Protein 5KJP (pdb70)

Secondary structure (DSSP, 8-state):
--SEEEEEETTEEEEEE--GGGTT---HHHHHHHHH--HHHH-TT--EEEEEEGGG--B---HHHHHTT---EETTTEETTTTS--SS-EEEEE-SEEETHHHHHHHHSSEEEEETT-EEE-GGGGGT---TTTHHHHHHHHS-TTT--HHHH---EEHHHHHHTTS-SEEE-TT-HHHHHHHHHHHHHTS-HHHHHHHHHHHHHGGG--TT-------HHHHHTSHHHHHHHHHHHTTS-------

Foldseek 3Di:
DQQWDWDDD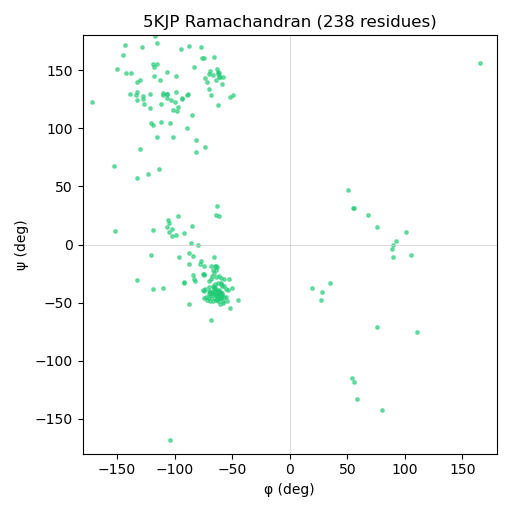FQEIEIERRDVVQLSEFALRNLQSLLVSVCQQVDLRHAEYEQAYPDFARYQHHVVNVVVDTCQQPPCAGRSRLNPQHLHAYEYQGGAEQEQNSLSVRQSGDAYQYEQAHKYARQQVVVPGASPSCLLVRVVVQFPNVVSCRRVHRDIGGVVNCVVRRSHPHYDHRPCSVVVVVVVVVVLVLDARLVNSLVVVCVVCCVVPDPVCVVVNVSVVCVCPDPQVVQVVVQVVVVHRGDYDND

Structure (mmCIF, N/CA/C/O backbone):
data_5KJP
#
_entry.id   5KJP
#
_cell.length_a   121.476
_cell.length_b   121.476
_cell.length_c   121.476
_cell.angle_alpha   90.00
_cell.angle_beta   90.00
_cell.angle_gamma   90.00
#
_symmetry.space_group_name_H-M   'I 2 3'
#
loop_
_entity.id
_entity.type
_entity.pdbx_description
1 polymer 'Enoyl-CoA hydratase'
2 water water
#
loop_
_atom_site.group_PDB
_atom_site.id
_atom_site.type_symbol
_atom_site.label_atom_id
_atom_site.label_alt_id
_atom_site.label_comp_id
_atom_site.label_asym_id
_atom_site.label_entity_id
_atom_site.label_seq_id
_atom_site.pdbx_PDB_ins_code
_atom_site.Cartn_x
_atom_site.Cartn_y
_atom_site.Cartn_z
_atom_site.occupancy
_atom_site.B_iso_or_equiv
_atom_site.auth_seq_id
_atom_site.auth_comp_id
_atom_site.auth_asym_id
_atom_site.auth_atom_id
_atom_site.pdbx_PDB_model_num
ATOM 1 N N . GLU A 1 14 ? 55.028 26.649 -5.873 1.00 58.32 11 GLU A N 1
ATOM 2 C CA . GLU A 1 14 ? 54.790 26.462 -4.445 1.00 57.77 11 GLU A CA 1
ATOM 3 C C . GLU A 1 14 ? 53.298 26.318 -4.160 1.00 41.47 11 GLU A C 1
ATOM 4 O O . GLU A 1 14 ? 52.523 27.239 -4.411 1.00 41.69 11 GLU A O 1
ATOM 10 N N . PRO A 1 15 ? 52.897 25.154 -3.627 1.00 39.27 12 PRO A N 1
ATOM 11 C CA . PRO A 1 15 ? 51.489 24.798 -3.408 1.00 33.87 12 PRO A CA 1
ATOM 12 C C . PRO A 1 15 ? 50.756 25.795 -2.517 1.00 28.88 12 PRO A C 1
ATOM 13 O O . PRO A 1 15 ? 51.336 26.336 -1.578 1.00 34.27 12 PRO A O 1
ATOM 17 N N . GLU A 1 16 ? 49.486 26.034 -2.815 1.00 23.27 13 GLU A N 1
ATOM 18 C CA . GLU A 1 16 ? 48.698 26.987 -2.043 1.00 20.56 13 GLU A CA 1
ATOM 19 C C . GLU A 1 16 ? 48.113 26.337 -0.791 1.00 20.69 13 GLU A C 1
ATOM 20 O O . GLU A 1 16 ? 47.577 27.020 0.083 1.00 22.09 13 GLU A O 1
ATOM 26 N N . VAL A 1 17 ? 48.223 25.012 -0.717 1.00 19.56 14 VAL A N 1
ATOM 27 C CA . VAL A 1 17 ? 47.999 24.283 0.526 1.00 19.42 14 VAL A CA 1
ATOM 28 C C . VAL A 1 17 ? 49.214 23.402 0.792 1.00 23.44 14 VAL A C 1
ATOM 29 O O . VAL A 1 17 ? 49.572 22.557 -0.031 1.00 25.19 14 VAL A O 1
ATOM 33 N N . LEU A 1 18 ? 49.864 23.616 1.930 1.00 20.28 15 LEU A N 1
ATOM 34 C CA . LEU A 1 18 ? 51.030 22.821 2.285 1.00 24.48 15 LEU A CA 1
ATOM 35 C C . LEU A 1 18 ? 50.622 21.720 3.246 1.00 26.39 15 LEU A C 1
ATOM 36 O O . LEU A 1 18 ? 49.737 21.913 4.085 1.00 21.95 15 LEU A O 1
ATOM 41 N N . VAL A 1 19 ? 51.268 20.567 3.118 1.00 19.65 16 VAL A N 1
ATOM 42 C CA . VAL A 1 19 ? 50.963 19.426 3.967 1.00 18.63 16 VAL A CA 1
ATOM 43 C C . VAL A 1 19 ? 52.250 18.807 4.496 1.00 24.04 16 VAL A C 1
ATOM 44 O O . VAL A 1 19 ? 53.171 18.522 3.729 1.00 25.62 16 VAL A O 1
ATOM 48 N N . GLU A 1 20 ? 52.312 18.613 5.809 1.00 20.26 17 GLU A N 1
ATOM 49 C CA . GLU A 1 20 ? 53.457 17.974 6.441 1.00 24.42 17 GLU A CA 1
ATOM 50 C C . GLU A 1 20 ? 53.004 16.912 7.425 1.00 23.24 17 GLU A C 1
ATOM 51 O O . GL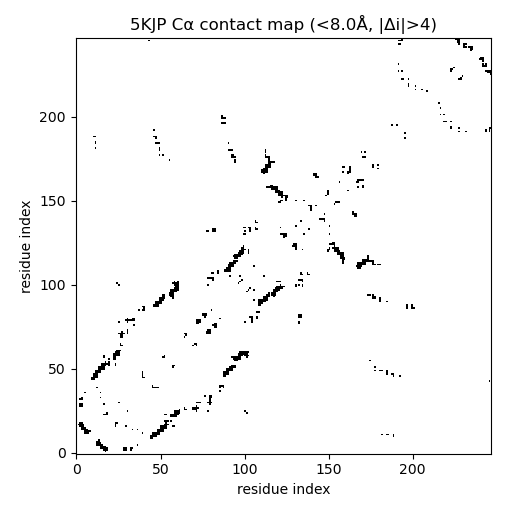U A 1 20 ? 52.140 17.162 8.263 1.00 21.94 17 GLU A O 1
ATOM 57 N N . GLN A 1 21 ? 53.587 15.724 7.325 1.00 21.63 18 GLN A N 1
ATOM 58 C CA . GLN A 1 21 ? 53.320 14.675 8.301 1.00 22.63 18 GLN A CA 1
ATOM 59 C C . GLN A 1 21 ? 54.364 14.692 9.413 1.00 25.44 18 GLN A C 1
ATOM 60 O O . GLN A 1 21 ? 55.568 14.643 9.149 1.00 26.04 18 GLN A O 1
ATOM 66 N N . ARG A 1 22 ? 53.896 14.780 10.654 1.00 24.36 19 ARG A N 1
ATOM 67 C CA . ARG A 1 22 ? 54.757 14.615 11.817 1.00 27.93 19 ARG A CA 1
ATOM 68 C C . ARG A 1 22 ? 54.225 13.450 12.623 1.00 28.18 19 ARG A C 1
ATOM 69 O O . ARG A 1 22 ? 53.206 13.576 13.304 1.00 26.40 19 ARG A O 1
ATOM 77 N N . ASP A 1 23 ? 54.914 12.318 12.526 1.00 32.60 20 ASP A N 1
ATOM 78 C CA . ASP A 1 23 ? 54.436 11.061 13.091 1.00 34.09 20 ASP A CA 1
ATOM 79 C C . ASP A 1 23 ? 53.034 10.757 12.565 1.00 29.86 20 ASP A C 1
ATOM 80 O O . ASP A 1 23 ? 52.843 10.557 11.363 1.00 34.44 20 ASP A O 1
ATOM 85 N N . ARG A 1 24 ? 52.052 10.747 13.458 1.00 25.28 21 ARG A N 1
ATOM 86 C CA . ARG A 1 24 ? 50.693 10.388 13.070 1.00 26.22 21 ARG A CA 1
ATOM 87 C C . ARG A 1 24 ? 49.798 11.618 12.915 1.00 20.22 21 ARG A C 1
ATOM 88 O O . ARG A 1 24 ? 48.572 11.501 12.824 1.00 18.97 21 ARG A O 1
ATOM 96 N N . ILE A 1 25 ? 50.418 12.793 12.873 1.00 16.95 22 ILE A N 1
ATOM 97 C CA . ILE A 1 25 ? 49.676 14.041 12.743 1.00 17.39 22 ILE A CA 1
ATOM 98 C C . ILE A 1 25 ? 49.896 14.660 11.368 1.00 19.49 22 ILE A C 1
ATOM 99 O O . ILE A 1 25 ? 51.035 14.831 10.923 1.00 21.70 22 ILE A O 1
ATOM 104 N N . LEU A 1 26 ? 48.806 14.994 10.688 1.00 17.26 23 LEU A N 1
ATOM 105 C CA . LEU A 1 26 ? 48.919 15.686 9.415 1.00 18.05 23 LEU A CA 1
ATOM 106 C C . LEU A 1 26 ? 48.718 17.185 9.614 1.00 17.32 23 LEU A C 1
ATOM 107 O O . LEU A 1 26 ? 47.637 17.625 10.001 1.00 18.01 23 LEU A O 1
ATOM 112 N N . ILE A 1 27 ? 49.757 17.972 9.356 1.00 15.25 24 ILE A N 1
ATOM 113 C CA . ILE A 1 27 ? 49.634 19.426 9.473 1.00 14.69 24 ILE A CA 1
ATOM 114 C C . ILE A 1 27 ? 49.367 20.056 8.107 1.00 16.05 24 ILE A C 1
ATOM 115 O O . ILE A 1 27 ? 50.181 19.950 7.183 1.00 18.21 24 ILE A O 1
ATOM 120 N N . ILE A 1 28 ? 48.215 20.707 8.002 1.00 14.19 25 ILE A N 1
ATOM 121 C CA . ILE A 1 28 ? 47.729 21.287 6.754 1.00 14.43 25 ILE A CA 1
ATOM 122 C C . ILE A 1 28 ? 47.753 22.804 6.868 1.00 19.68 25 ILE A C 1
ATOM 123 O O . ILE A 1 28 ? 47.112 23.377 7.754 1.00 16.90 25 ILE A O 1
ATOM 128 N N . THR A 1 29 ? 48.494 23.453 5.977 1.00 16.08 26 THR A N 1
ATOM 129 C CA . THR A 1 29 ? 48.661 24.898 6.049 1.00 15.80 26 THR A CA 1
ATOM 130 C C . THR A 1 29 ? 48.183 25.588 4.783 1.00 19.05 26 THR A C 1
ATOM 131 O O . THR A 1 29 ? 48.726 25.355 3.698 1.00 21.34 26 THR A O 1
ATOM 135 N N . ILE A 1 30 ? 47.163 26.434 4.910 1.00 14.83 27 ILE A N 1
ATOM 136 C CA . ILE A 1 30 ? 46.765 27.259 3.781 1.00 16.26 27 ILE A CA 1
ATOM 137 C C . ILE A 1 30 ? 47.880 28.264 3.526 1.00 16.94 27 ILE A C 1
ATOM 138 O O . ILE A 1 30 ? 48.341 28.951 4.446 1.00 19.43 27 ILE A O 1
ATOM 143 N N . ASN A 1 31 ? 48.321 28.327 2.275 1.00 17.12 28 ASN A N 1
ATOM 144 C CA . ASN A 1 31 ? 49.536 29.045 1.920 1.00 21.08 28 ASN A CA 1
ATOM 145 C C . ASN A 1 31 ? 49.265 30.115 0.862 1.00 20.30 28 ASN A C 1
ATOM 146 O O . ASN A 1 31 ? 49.807 30.069 -0.242 1.00 19.94 28 ASN A O 1
ATOM 151 N N . ARG A 1 32 ? 48.400 31.063 1.212 1.00 20.44 29 ARG A N 1
ATOM 152 C CA . ARG A 1 32 ? 48.156 32.254 0.404 1.00 21.98 29 ARG A CA 1
ATOM 153 C C . ARG A 1 32 ? 48.178 33.505 1.283 1.00 24.69 29 ARG A C 1
ATOM 154 O O . ARG A 1 32 ? 47.196 34.256 1.312 1.00 25.90 29 ARG A O 1
ATOM 162 N N . PRO A 1 33 ? 49.292 33.741 1.997 1.00 34.85 30 PRO A N 1
ATOM 163 C CA . PRO A 1 33 ? 49.313 34.826 2.988 1.00 32.93 30 PRO A CA 1
ATOM 164 C C . PRO A 1 33 ? 49.032 36.201 2.378 1.00 36.53 30 PRO A C 1
ATOM 165 O O . PRO A 1 33 ? 48.409 37.039 3.032 1.00 39.44 30 PRO A O 1
ATOM 169 N N . LYS A 1 34 ? 49.463 36.417 1.139 1.00 33.89 31 LYS A N 1
ATOM 170 C CA . LYS A 1 34 ? 49.200 37.678 0.454 1.00 38.11 31 LYS A CA 1
ATOM 171 C C . LYS A 1 34 ? 47.709 37.883 0.188 1.00 42.13 31 LYS A C 1
ATOM 172 O O . LYS A 1 34 ? 47.245 39.015 0.044 1.00 45.91 31 LYS A O 1
ATOM 178 N N . ALA A 1 35 ? 46.961 36.787 0.125 1.00 34.49 32 ALA A N 1
ATOM 179 C CA . ALA A 1 35 ? 45.523 36.858 -0.090 1.00 30.36 32 ALA A CA 1
ATOM 180 C C . ALA A 1 35 ? 44.775 36.553 1.204 1.00 24.93 32 ALA A C 1
ATOM 181 O O . ALA A 1 35 ? 43.605 36.170 1.177 1.00 27.25 32 ALA A O 1
ATOM 183 N N . LYS A 1 36 ? 45.459 36.716 2.333 1.00 19.05 33 LYS A N 1
ATOM 184 C CA . LYS A 1 36 ? 44.876 36.442 3.646 1.00 22.69 33 LYS A CA 1
ATOM 185 C C . LYS A 1 36 ? 44.339 35.013 3.737 1.00 20.48 33 LYS A C 1
ATOM 186 O O . LYS A 1 36 ? 43.356 34.748 4.434 1.00 20.12 33 LYS A O 1
ATOM 192 N N . ASN A 1 37 ? 44.993 34.107 3.013 1.00 19.28 34 ASN A N 1
ATOM 193 C CA . ASN A 1 37 ? 44.614 32.697 2.961 1.00 18.26 34 ASN A CA 1
ATOM 194 C C . ASN A 1 37 ? 43.153 32.478 2.557 1.00 19.70 34 ASN A C 1
ATOM 195 O O . ASN A 1 37 ? 42.517 31.513 2.984 1.00 17.33 34 ASN A O 1
ATOM 200 N N . ALA A 1 38 ? 42.636 33.379 1.723 1.00 20.39 35 ALA A N 1
ATOM 201 C CA . ALA A 1 38 ? 41.297 33.231 1.169 1.00 22.37 35 ALA A CA 1
ATOM 202 C C . ALA A 1 38 ? 41.212 31.956 0.340 1.00 20.78 35 ALA A C 1
ATOM 203 O O . ALA A 1 38 ? 42.171 31.570 -0.325 1.00 19.51 35 ALA A O 1
ATOM 205 N N . VAL A 1 39 ? 40.061 31.302 0.383 1.00 16.79 36 VAL A N 1
ATOM 206 C CA . VAL A 1 39 ? 39.894 30.038 -0.318 1.00 18.01 36 VAL A CA 1
ATOM 207 C C . VAL A 1 39 ? 39.513 30.251 -1.780 1.00 19.86 36 VAL A C 1
ATOM 208 O O . VAL A 1 39 ? 38.420 30.731 -2.084 1.00 18.76 36 VAL A O 1
ATOM 212 N N . ASN A 1 40 ? 40.430 29.905 -2.681 1.00 18.84 37 ASN A N 1
ATOM 213 C CA . ASN A 1 40 ? 40.115 29.831 -4.104 1.00 20.77 37 ASN A CA 1
ATOM 214 C C . ASN A 1 40 ? 39.969 28.367 -4.520 1.00 21.15 37 ASN A C 1
ATOM 215 O O . ASN A 1 40 ? 39.899 27.479 -3.659 1.00 18.93 37 ASN A O 1
ATOM 220 N N . ALA A 1 41 ? 39.922 28.114 -5.826 1.00 22.59 38 ALA A N 1
ATOM 221 C CA . ALA A 1 41 ? 39.783 26.747 -6.328 1.00 27.14 38 ALA A CA 1
ATOM 222 C C . ALA A 1 41 ? 40.946 25.868 -5.870 1.00 32.75 38 ALA A C 1
ATOM 223 O O . ALA A 1 41 ? 40.736 24.733 -5.432 1.00 25.46 38 ALA A O 1
ATOM 225 N N . ALA A 1 42 ? 42.164 26.401 -5.968 1.00 21.50 39 ALA A N 1
ATOM 226 C CA . ALA A 1 42 ? 43.367 25.659 -5.586 1.00 27.14 39 ALA A CA 1
ATOM 227 C C . ALA A 1 42 ? 43.341 25.262 -4.107 1.00 26.04 39 ALA A C 1
ATOM 228 O O . ALA A 1 42 ? 43.644 24.117 -3.753 1.00 22.95 39 ALA A O 1
ATOM 230 N N . VAL A 1 43 ? 42.976 26.206 -3.245 1.00 20.57 40 VAL A N 1
ATOM 231 C CA . VAL A 1 43 ? 42.917 25.925 -1.815 1.00 17.76 40 VAL A CA 1
ATOM 232 C C . VAL A 1 43 ? 41.794 24.941 -1.499 1.00 19.70 40 VAL A C 1
ATOM 233 O O . VAL A 1 43 ? 41.971 24.030 -0.694 1.00 18.32 40 VAL A O 1
ATOM 237 N N . SER A 1 44 ? 40.643 25.123 -2.139 1.00 18.62 41 SER A N 1
ATOM 238 C CA . SER A 1 44 ? 39.517 24.220 -1.926 1.00 20.70 41 SER A CA 1
ATOM 239 C C . SER A 1 44 ? 39.907 22.779 -2.260 1.00 19.08 41 SER A C 1
ATOM 240 O O . SER A 1 44 ? 39.690 21.865 -1.460 1.00 20.15 41 SER A O 1
ATOM 243 N N . ARG A 1 45 ? 40.494 22.585 -3.440 1.00 20.17 42 ARG A N 1
ATOM 244 C CA . ARG A 1 45 ? 40.963 21.263 -3.855 1.00 21.55 42 ARG A CA 1
ATOM 245 C C . ARG A 1 45 ? 42.057 20.732 -2.937 1.00 23.58 42 ARG A C 1
ATOM 246 O O . ARG A 1 45 ? 42.065 19.550 -2.588 1.00 19.86 42 ARG A O 1
ATOM 254 N N . GLY A 1 46 ? 42.984 21.609 -2.560 1.00 22.29 43 GLY A N 1
ATOM 255 C CA . GLY A 1 46 ? 44.087 21.237 -1.689 1.00 20.87 43 GLY A CA 1
ATOM 256 C C . GLY A 1 46 ? 43.611 20.739 -0.337 1.00 23.09 43 GLY A C 1
ATOM 257 O O . GLY A 1 46 ? 44.129 19.752 0.192 1.00 20.49 43 GLY A O 1
ATOM 258 N N . LEU A 1 47 ? 42.615 21.423 0.221 1.00 16.55 44 LEU A N 1
ATOM 259 C CA . LEU A 1 47 ? 42.016 21.015 1.489 1.00 18.36 44 LEU A CA 1
ATOM 260 C C . LEU A 1 47 ? 41.329 19.658 1.368 1.00 16.27 44 LEU A C 1
ATOM 261 O O . LEU A 1 47 ? 41.461 18.810 2.252 1.00 15.72 44 LEU A O 1
ATOM 266 N N . ALA A 1 48 ? 40.596 19.459 0.274 1.00 16.68 45 ALA A N 1
ATOM 267 C CA . ALA A 1 48 ? 39.889 18.202 0.053 1.00 20.06 45 ALA A CA 1
ATOM 268 C C . ALA A 1 48 ? 40.878 17.044 -0.070 1.00 22.54 45 ALA A C 1
ATOM 269 O O . ALA A 1 48 ? 40.671 15.976 0.511 1.00 19.32 45 ALA A O 1
ATOM 271 N N . ASP A 1 49 ? 41.955 17.269 -0.818 1.00 19.98 46 ASP A N 1
ATOM 272 C CA . ASP A 1 49 ? 42.994 16.260 -0.985 1.00 19.17 46 ASP A CA 1
ATOM 273 C C . ASP A 1 49 ? 43.639 15.896 0.352 1.00 23.13 46 ASP A C 1
ATOM 274 O O . ASP A 1 49 ? 43.919 14.725 0.616 1.00 20.07 46 ASP A O 1
ATOM 279 N N . ALA A 1 50 ? 43.877 16.904 1.189 1.00 22.87 47 ALA A N 1
ATOM 280 C CA . ALA A 1 50 ? 44.487 16.689 2.502 1.00 18.82 47 ALA A CA 1
ATOM 281 C C . ALA A 1 50 ? 43.588 15.843 3.406 1.00 19.25 47 ALA A C 1
ATOM 282 O O . ALA A 1 50 ? 44.063 14.953 4.115 1.00 17.18 47 ALA A O 1
ATOM 292 N N . ASP A 1 52 ? 41.337 13.720 2.348 1.00 19.11 49 ASP A N 1
ATOM 293 C CA . ASP A 1 52 ? 41.383 12.379 1.758 1.00 19.82 49 ASP A CA 1
ATOM 294 C C . ASP A 1 52 ? 42.629 11.646 2.227 1.00 25.37 49 ASP A C 1
ATOM 295 O O . ASP A 1 52 ? 42.587 10.451 2.539 1.00 22.20 49 ASP A O 1
ATOM 300 N N . GLN A 1 53 ? 43.742 12.370 2.276 1.00 22.93 50 GLN A N 1
ATOM 301 C CA . GLN A 1 53 ? 45.002 11.786 2.714 1.00 23.23 50 GLN A CA 1
ATOM 302 C C . GLN A 1 53 ? 44.918 11.347 4.172 1.00 20.76 50 GLN A C 1
ATOM 303 O O . GLN A 1 53 ? 45.319 10.232 4.519 1.00 20.64 50 GLN A O 1
ATOM 309 N N . LEU A 1 54 ? 44.406 12.241 5.015 1.00 17.71 51 LEU A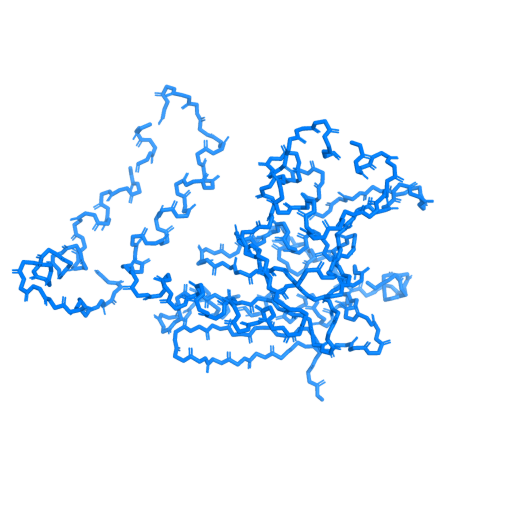 N 1
ATOM 310 C CA . LEU A 1 54 ? 44.196 11.954 6.430 1.00 20.40 51 LEU A CA 1
ATOM 311 C C . LEU A 1 54 ? 43.409 10.666 6.627 1.00 18.11 51 LEU A C 1
ATOM 312 O O . LEU A 1 54 ? 43.862 9.754 7.314 1.00 16.42 51 LEU A O 1
ATOM 317 N N . ASP A 1 55 ? 42.237 10.589 6.005 1.00 19.97 52 ASP A N 1
ATOM 318 C CA . ASP A 1 55 ? 41.330 9.478 6.269 1.00 20.74 52 ASP A CA 1
ATOM 319 C C . ASP A 1 55 ? 41.807 8.185 5.608 1.00 24.54 52 ASP A C 1
ATOM 320 O O . ASP A 1 55 ? 41.512 7.091 6.092 1.00 24.77 52 ASP A O 1
ATOM 325 N N . GLY A 1 56 ? 42.566 8.310 4.525 1.00 22.77 53 GLY A N 1
ATOM 326 C CA . GLY A 1 56 ? 43.001 7.147 3.769 1.00 23.73 53 GLY A CA 1
ATOM 327 C C . GLY A 1 56 ? 44.291 6.504 4.248 1.00 28.83 53 GLY A C 1
ATOM 328 O O . GLY A 1 56 ? 44.592 5.367 3.887 1.00 25.15 53 GLY A O 1
ATOM 329 N N . ASP A 1 57 ? 45.060 7.222 5.058 1.00 23.71 54 ASP A N 1
ATOM 330 C CA . ASP A 1 57 ? 46.380 6.745 5.464 1.00 26.86 54 ASP A CA 1
ATOM 331 C C . ASP A 1 57 ? 46.327 6.162 6.874 1.00 28.78 54 ASP A C 1
ATOM 332 O O . ASP A 1 57 ? 46.069 6.876 7.839 1.00 23.56 54 ASP A O 1
ATOM 337 N N . ALA A 1 58 ? 46.589 4.862 6.983 1.00 29.44 55 ALA A N 1
ATOM 338 C CA . ALA A 1 58 ? 46.525 4.164 8.264 1.00 27.51 55 ALA A CA 1
ATOM 339 C C . ALA A 1 58 ? 47.575 4.676 9.248 1.00 27.30 55 ALA A C 1
ATOM 340 O O . ALA A 1 58 ? 47.454 4.470 10.455 1.00 31.58 55 ALA A O 1
ATOM 342 N N . GLY A 1 59 ? 48.600 5.346 8.727 1.00 25.29 56 GLY A N 1
ATOM 343 C CA . GLY A 1 59 ? 49.651 5.919 9.552 1.00 27.85 56 GLY A CA 1
ATOM 344 C C . GLY A 1 59 ? 49.339 7.309 10.084 1.00 28.84 56 GLY A C 1
ATOM 345 O O . GLY A 1 59 ? 50.163 7.916 10.771 1.00 25.86 56 GLY A O 1
ATOM 346 N N . LEU A 1 60 ? 48.155 7.824 9.760 1.00 19.94 57 LEU A N 1
ATOM 347 C CA . LEU A 1 60 ? 47.729 9.124 10.266 1.00 16.20 57 LEU A CA 1
ATOM 348 C C . LEU A 1 60 ? 46.557 8.954 11.224 1.00 18.35 57 LEU A C 1
ATOM 349 O O . LEU A 1 60 ? 45.677 8.120 10.999 1.00 18.99 57 LEU A O 1
ATOM 354 N N . SER A 1 61 ? 46.548 9.751 12.286 1.00 16.65 58 SER A N 1
ATOM 355 C CA . SER A 1 61 ? 45.498 9.659 13.297 1.00 15.50 58 SER A CA 1
ATOM 356 C C . SER A 1 61 ? 44.689 10.949 13.419 1.00 14.86 58 SER A C 1
ATOM 357 O O . SER A 1 61 ? 43.475 10.911 13.607 1.00 18.72 58 SER A O 1
ATOM 360 N N . VAL A 1 62 ? 45.370 12.086 13.316 1.00 15.29 59 VAL A N 1
ATOM 361 C CA . VAL A 1 62 ? 44.762 13.394 13.551 1.00 13.52 59 VAL A CA 1
ATOM 362 C C . VAL A 1 62 ? 45.324 14.400 12.551 1.00 15.28 59 VAL A C 1
ATOM 363 O O . VAL A 1 62 ? 46.483 14.292 12.144 1.00 16.76 59 VAL A O 1
ATOM 367 N N . ALA A 1 63 ? 44.510 15.371 12.145 1.00 12.47 60 ALA A N 1
ATOM 368 C CA . ALA A 1 63 ? 45.009 16.475 11.334 1.00 15.88 60 ALA A CA 1
ATOM 369 C C . ALA A 1 63 ? 44.851 17.816 12.049 1.00 15.28 60 ALA A C 1
ATOM 370 O O . ALA A 1 63 ? 43.963 17.990 12.889 1.00 14.99 60 ALA A O 1
ATOM 372 N N . ILE A 1 64 ? 45.730 18.751 11.709 1.00 11.65 61 ILE A N 1
ATOM 373 C CA . ILE A 1 64 ? 45.611 20.131 12.152 1.00 11.32 61 ILE A CA 1
ATOM 374 C C . ILE A 1 64 ? 45.541 21.035 10.935 1.00 14.24 61 ILE A C 1
ATOM 375 O O . ILE A 1 64 ? 46.367 20.925 10.019 1.00 15.14 61 ILE A O 1
ATOM 380 N N . LEU A 1 65 ? 44.544 21.910 10.914 1.00 13.25 62 LEU A N 1
ATOM 381 C CA . LEU A 1 65 ? 44.412 22.891 9.843 1.00 14.56 62 LEU A CA 1
ATOM 382 C C . LEU A 1 65 ? 44.785 24.276 10.353 1.00 14.55 62 LEU A C 1
ATOM 383 O O . LEU A 1 65 ? 44.278 24.727 11.381 1.00 15.06 62 LEU A O 1
ATOM 388 N N . THR A 1 66 ? 45.664 24.956 9.629 1.00 14.74 63 THR A N 1
ATOM 389 C CA . THR A 1 66 ? 46.086 26.282 10.040 1.00 15.42 63 THR A CA 1
ATOM 390 C C . THR A 1 66 ? 46.328 27.160 8.811 1.00 19.22 63 THR A C 1
ATOM 391 O O . THR A 1 66 ? 46.419 26.659 7.693 1.00 16.59 63 THR A O 1
ATOM 395 N N . GLY A 1 67 ? 46.386 28.473 9.010 1.00 15.70 64 GLY A N 1
ATOM 396 C CA . GLY A 1 67 ? 46.689 29.382 7.919 1.00 16.50 64 GLY A CA 1
ATOM 397 C C . GLY A 1 67 ? 48.094 29.920 8.076 1.00 19.55 64 GLY A C 1
ATOM 398 O O . GLY A 1 67 ? 48.463 30.394 9.150 1.00 26.00 64 GLY A O 1
ATOM 399 N N . GLY A 1 68 ? 48.882 29.845 7.011 1.00 17.67 65 GLY A N 1
ATOM 400 C CA . GLY A 1 68 ? 50.260 30.293 7.064 1.00 20.50 65 GLY A CA 1
ATOM 401 C C . GLY A 1 68 ? 50.367 31.790 7.269 1.00 26.66 65 GLY A C 1
ATOM 402 O O . GLY A 1 68 ? 49.523 32.552 6.798 1.00 27.03 65 GLY A O 1
ATOM 403 N N . GLY A 1 69 ? 51.400 32.213 7.989 1.00 24.76 66 GLY A N 1
ATOM 404 C CA . GLY A 1 69 ? 51.719 33.625 8.079 1.00 27.63 66 GLY A CA 1
ATOM 405 C C . GLY A 1 69 ? 51.065 34.400 9.209 1.00 31.09 66 GLY A C 1
ATOM 406 O O . GLY A 1 69 ? 51.294 35.599 9.339 1.00 33.86 66 GLY A O 1
ATOM 407 N N . GLY A 1 70 ? 50.250 33.733 10.020 1.00 26.79 67 GLY A N 1
ATOM 408 C CA . GLY A 1 70 ? 49.663 34.375 11.184 1.00 29.20 67 GLY A CA 1
ATOM 409 C C . GLY A 1 70 ? 48.224 34.835 11.020 1.00 29.74 67 GLY A C 1
ATOM 410 O O . GLY A 1 70 ? 47.704 35.570 11.859 1.00 29.53 67 GLY A O 1
ATOM 411 N N . SER A 1 71 ? 47.580 34.415 9.935 1.00 23.64 68 SER A N 1
ATOM 412 C CA . SER A 1 71 ? 46.158 34.671 9.756 1.00 27.10 68 SER A CA 1
ATOM 413 C C . SER A 1 71 ? 45.499 33.425 9.186 1.00 21.37 68 SER A C 1
ATOM 414 O O . SER A 1 71 ? 45.962 32.867 8.193 1.00 27.01 68 SER A O 1
ATOM 417 N N . PHE A 1 72 ? 44.412 32.993 9.817 1.00 16.22 69 PHE A N 1
ATOM 418 C CA . PHE A 1 72 ? 43.830 31.690 9.514 1.00 14.38 69 PHE A CA 1
ATOM 419 C C . PHE A 1 72 ? 43.214 31.636 8.120 1.00 18.56 69 PHE A C 1
ATOM 420 O O . PHE A 1 72 ? 43.687 30.896 7.259 1.00 16.65 69 PHE A O 1
ATOM 428 N N . CYS A 1 73 ? 42.161 32.417 7.896 1.00 17.43 70 CYS A N 1
ATOM 429 C CA . CYS A 1 73 ? 41.460 32.391 6.615 1.00 15.47 70 CYS A CA 1
ATOM 430 C C . CYS A 1 73 ? 40.435 33.509 6.565 1.00 16.08 70 CYS A C 1
ATOM 431 O O . CYS A 1 73 ? 39.546 33.577 7.417 1.00 17.15 70 CYS A O 1
ATOM 434 N N . ALA A 1 74 ? 40.560 34.377 5.565 1.00 17.04 71 ALA A N 1
ATOM 435 C CA . ALA A 1 74 ? 39.671 35.526 5.418 1.00 22.94 71 ALA A CA 1
ATOM 436 C C . ALA A 1 74 ? 38.331 35.135 4.804 1.00 23.26 71 ALA A C 1
ATOM 437 O O . ALA A 1 74 ? 37.458 35.981 4.614 1.00 27.99 71 ALA A O 1
ATOM 439 N N . GLY A 1 75 ? 38.175 33.857 4.487 1.00 18.72 72 GLY A N 1
ATOM 440 C CA . GLY A 1 75 ? 36.940 33.367 3.908 1.00 21.63 72 GLY A CA 1
ATOM 441 C C . GLY A 1 75 ? 37.136 32.980 2.461 1.00 25.00 72 GLY A C 1
ATOM 442 O O . GLY A 1 75 ? 38.265 32.793 1.999 1.00 20.45 72 GLY A O 1
ATOM 451 N N . ASP A 1 77 ? 37.631 33.387 -1.400 1.00 21.46 74 ASP A N 1
ATOM 452 C CA . ASP A 1 77 ? 38.221 34.397 -2.264 1.00 19.25 74 ASP A CA 1
ATOM 453 C C . ASP A 1 77 ? 37.143 34.941 -3.200 1.00 19.54 74 ASP A C 1
ATOM 454 O O . ASP A 1 77 ? 36.776 34.303 -4.186 1.00 20.12 74 ASP A O 1
ATOM 459 N N . LEU A 1 78 ? 36.650 36.131 -2.885 1.00 19.05 75 LEU A N 1
ATOM 460 C CA . LEU A 1 78 ? 35.579 36.745 -3.657 1.00 21.07 75 LEU A CA 1
ATOM 461 C C . LEU A 1 78 ? 35.963 37.020 -5.110 1.00 22.46 75 LEU A C 1
ATOM 462 O O . LEU A 1 78 ? 35.116 36.954 -5.997 1.00 22.18 75 LEU A O 1
ATOM 467 N N . LYS A 1 79 ? 37.230 37.335 -5.357 1.00 21.36 76 LYS A N 1
ATOM 468 C CA . LYS A 1 79 ? 37.669 37.583 -6.732 1.00 22.65 76 LYS A CA 1
ATOM 469 C C . LYS A 1 79 ? 37.644 36.291 -7.535 1.00 23.16 76 LYS A C 1
ATOM 470 O O . LYS A 1 79 ? 37.111 36.249 -8.645 1.00 24.34 76 LYS A O 1
ATOM 476 N N . ALA A 1 80 ? 38.227 35.242 -6.960 1.00 25.37 77 ALA A N 1
ATOM 477 C CA . ALA A 1 80 ? 38.246 33.924 -7.579 1.00 36.89 77 ALA A CA 1
ATOM 478 C C . ALA A 1 80 ? 36.821 33.471 -7.863 1.00 31.79 77 ALA A C 1
ATOM 479 O O . ALA A 1 80 ? 36.512 32.984 -8.956 1.00 32.46 77 ALA A O 1
ATOM 481 N N . PHE A 1 81 ? 35.953 33.662 -6.874 1.00 31.61 78 PHE A N 1
ATOM 482 C CA . PHE A 1 81 ? 34.538 33.345 -7.010 1.00 30.59 78 PHE A CA 1
ATOM 483 C C . PHE A 1 81 ? 33.863 34.143 -8.127 1.00 41.66 78 PHE A C 1
ATOM 484 O O . PHE A 1 81 ? 33.200 33.564 -8.989 1.00 37.20 78 PHE A O 1
ATOM 492 N N . ALA A 1 82 ? 34.033 35.465 -8.107 1.00 24.25 79 ALA A N 1
ATOM 493 C CA . ALA A 1 82 ? 33.436 36.344 -9.113 1.00 25.66 79 ALA A CA 1
ATOM 494 C C . ALA A 1 82 ? 33.801 35.926 -10.531 1.00 27.06 79 ALA A C 1
ATOM 495 O O . ALA A 1 82 ? 33.009 36.080 -11.458 1.00 28.45 79 ALA A O 1
ATOM 497 N N A ARG A 1 83 ? 35.013 35.425 -10.735 0.58 26.90 80 ARG A N 1
ATOM 498 N N B ARG A 1 83 ? 34.992 35.350 -10.636 0.42 27.65 80 ARG A N 1
ATOM 499 C CA A ARG A 1 83 ? 35.442 35.149 -12.103 0.58 28.92 80 ARG A CA 1
ATOM 500 C CA B ARG A 1 83 ? 35.661 35.072 -11.893 0.42 29.37 80 ARG A CA 1
ATOM 501 C C A ARG A 1 83 ? 35.361 33.670 -12.484 0.58 35.27 80 ARG A C 1
ATOM 502 C C B ARG A 1 83 ? 35.301 33.714 -12.489 0.42 35.20 80 ARG A C 1
ATOM 503 O O A ARG A 1 83 ? 35.945 33.249 -13.485 0.58 38.95 80 ARG A O 1
ATOM 504 O O B ARG A 1 83 ? 35.615 33.427 -13.647 0.42 37.97 80 ARG A O 1
ATOM 519 N N . GLY A 1 84 ? 34.631 32.888 -11.695 1.00 34.33 81 GLY A N 1
ATOM 520 C CA . GLY A 1 84 ? 34.263 31.548 -12.114 1.00 48.95 81 GLY A CA 1
ATOM 521 C C . GLY A 1 84 ? 35.187 30.412 -11.710 1.00 47.49 81 GLY A C 1
ATOM 522 O O . GLY A 1 84 ? 35.213 29.373 -12.367 1.00 46.17 81 GLY A O 1
ATOM 523 N N . GLU A 1 85 ? 35.950 30.591 -10.639 1.00 37.02 82 GLU A N 1
ATOM 524 C CA . GLU A 1 85 ? 36.739 29.477 -10.125 1.00 30.23 82 GLU A CA 1
ATOM 525 C C . GLU A 1 85 ? 35.800 28.497 -9.432 1.00 34.33 82 GLU A C 1
ATOM 526 O O . GLU A 1 85 ? 34.822 28.906 -8.806 1.00 33.96 82 GLU A O 1
ATOM 532 N N . ASN A 1 86 ? 36.079 27.201 -9.555 1.00 39.95 83 ASN A N 1
ATOM 533 C CA . ASN A 1 86 ? 35.256 26.200 -8.888 1.00 38.64 83 ASN A CA 1
ATOM 534 C C . ASN A 1 86 ? 35.672 26.080 -7.432 1.00 36.99 83 ASN A C 1
ATOM 535 O O . ASN A 1 86 ? 36.411 25.168 -7.057 1.00 33.18 83 ASN A O 1
ATOM 540 N N . VAL A 1 87 ? 35.196 27.014 -6.617 1.00 28.54 84 VAL A N 1
ATOM 541 C CA . VAL A 1 87 ? 35.603 27.099 -5.222 1.00 29.05 84 VAL A CA 1
ATOM 542 C C . VAL A 1 87 ? 34.739 26.220 -4.330 1.00 30.68 84 VAL A C 1
ATOM 543 O O . VAL A 1 87 ? 35.255 25.431 -3.536 1.00 35.02 84 VAL A O 1
ATOM 547 N N . VAL A 1 88 ? 33.424 26.362 -4.447 1.00 27.86 85 VAL A N 1
ATOM 548 C CA . VAL A 1 88 ? 32.512 25.533 -3.667 1.00 31.12 85 VAL A CA 1
ATOM 549 C C . VAL A 1 88 ? 32.217 24.263 -4.449 1.00 36.66 85 VAL A C 1
ATOM 550 O O . VAL A 1 88 ? 31.401 24.262 -5.370 1.00 35.18 85 VAL A O 1
ATOM 554 N N . VAL A 1 89 ? 32.896 23.185 -4.081 1.00 33.34 86 VAL A N 1
ATOM 555 C CA . VAL A 1 89 ? 32.853 21.953 -4.859 1.00 36.53 86 VAL A CA 1
ATOM 556 C C . VAL A 1 89 ? 31.699 21.043 -4.442 1.00 39.63 86 VAL A C 1
ATOM 557 O O . VAL A 1 89 ? 31.520 20.751 -3.259 1.00 32.51 86 VAL A O 1
ATOM 561 N N . GLU A 1 90 ? 30.920 20.601 -5.425 1.00 37.81 87 GLU A N 1
ATOM 562 C CA . GLU A 1 90 ? 29.808 19.685 -5.189 1.00 38.63 87 GLU A CA 1
ATOM 563 C C . GLU A 1 90 ? 30.260 18.458 -4.393 1.00 35.13 87 GLU A C 1
ATOM 564 O O . GLU A 1 90 ? 31.234 17.796 -4.753 1.00 34.94 87 GLU A O 1
ATOM 570 N N . GLY A 1 91 ? 29.569 18.180 -3.293 1.00 34.75 88 GLY A N 1
ATOM 571 C CA . GLY A 1 91 ? 29.891 17.030 -2.467 1.00 30.48 88 GLY A CA 1
ATOM 572 C C . GLY A 1 91 ? 30.902 17.310 -1.368 1.00 28.64 88 GLY A C 1
ATOM 573 O O . GLY A 1 91 ? 31.109 16.480 -0.488 1.00 31.66 88 GLY A O 1
ATOM 574 N N . ARG A 1 92 ? 31.533 18.478 -1.407 1.00 29.59 89 ARG A N 1
ATOM 575 C CA . ARG A 1 92 ? 32.591 18.789 -0.447 1.00 26.31 89 ARG A CA 1
ATOM 576 C C . ARG A 1 92 ? 32.426 20.169 0.175 1.00 23.44 89 ARG A C 1
ATOM 577 O O . ARG A 1 92 ? 32.840 20.393 1.311 1.00 24.63 89 ARG A O 1
ATOM 585 N N . GLY A 1 93 ? 31.844 21.094 -0.581 1.00 26.18 90 GLY A N 1
ATOM 586 C CA . GLY A 1 93 ? 31.658 22.459 -0.118 1.00 22.23 90 GLY A CA 1
ATOM 587 C C . GLY A 1 93 ? 32.920 23.295 -0.249 1.00 27.30 90 GLY A C 1
ATOM 588 O O . GLY A 1 93 ? 33.669 23.173 -1.222 1.00 26.34 90 GLY A O 1
ATOM 589 N N . LEU A 1 94 ? 33.151 24.157 0.735 1.00 22.18 91 LEU A N 1
ATOM 590 C CA . LEU A 1 94 ? 34.343 24.983 0.757 1.00 19.28 91 LEU A CA 1
ATOM 591 C C . LEU A 1 94 ? 35.484 24.151 1.313 1.00 19.86 91 LEU A C 1
ATOM 592 O O . LEU A 1 94 ? 35.706 24.110 2.523 1.00 21.88 91 LEU A O 1
ATOM 597 N N . GLY A 1 95 ? 36.190 23.459 0.428 1.00 22.59 92 GLY A N 1
ATOM 598 C CA . GLY A 1 95 ? 37.219 22.533 0.853 1.00 23.92 92 GLY A CA 1
ATOM 599 C C . GLY A 1 95 ? 36.631 21.241 1.393 1.00 28.61 92 GLY A C 1
ATOM 600 O O . GLY A 1 95 ? 36.728 20.196 0.751 1.00 26.44 92 GLY A O 1
ATOM 601 N N . PHE A 1 96 ? 36.010 21.315 2.568 1.00 17.42 93 PHE A N 1
ATOM 602 C CA . PHE A 1 96 ? 35.485 20.128 3.231 1.00 16.49 93 PHE A CA 1
ATOM 603 C C . PHE A 1 96 ? 34.279 20.438 4.129 1.00 16.61 93 PHE A C 1
ATOM 604 O O . PHE A 1 96 ? 33.864 19.596 4.921 1.00 17.97 93 PHE A O 1
ATOM 612 N N . THR A 1 97 ? 33.719 21.640 4.012 1.00 17.31 94 THR A N 1
ATOM 613 C CA . THR A 1 97 ? 32.609 22.039 4.881 1.00 17.66 94 THR A CA 1
ATOM 614 C C . THR A 1 97 ? 31.383 21.133 4.770 1.00 17.52 94 THR A C 1
ATOM 615 O O . THR A 1 97 ? 30.628 20.999 5.729 1.00 19.88 94 THR A O 1
ATOM 619 N N . GLU A 1 98 ? 31.173 20.523 3.606 1.00 17.48 95 GLU A N 1
ATOM 620 C CA . GLU A 1 98 ? 30.034 19.625 3.438 1.00 16.70 95 GLU A CA 1
ATOM 621 C C . GLU A 1 98 ? 30.470 18.164 3.445 1.00 25.40 95 GLU A C 1
ATOM 622 O O . GLU A 1 98 ? 29.691 17.265 3.124 1.00 27.24 95 GLU A O 1
ATOM 628 N N . ARG A 1 99 ? 31.722 17.937 3.824 1.00 18.29 96 ARG A N 1
ATOM 629 C CA . ARG A 1 99 ? 32.260 16.585 3.907 1.00 22.73 96 ARG A CA 1
ATOM 630 C C . ARG A 1 99 ? 33.385 16.534 4.942 1.00 22.13 96 ARG A C 1
ATOM 631 O O . ARG A 1 99 ? 34.551 16.345 4.589 1.00 21.69 96 ARG A O 1
ATOM 639 N N . PRO A 1 100 ? 33.041 16.714 6.229 1.00 20.97 97 PRO A N 1
ATOM 640 C CA . PRO A 1 100 ? 34.066 16.710 7.280 1.00 20.40 97 PRO A CA 1
ATOM 641 C C . PRO A 1 100 ? 34.773 15.357 7.348 1.00 16.61 97 PRO A C 1
ATOM 642 O O . PRO A 1 100 ? 34.152 14.333 7.058 1.00 19.49 97 PRO A O 1
ATOM 646 N N . PRO A 1 101 ? 36.060 15.349 7.719 1.00 16.19 98 PRO A N 1
ATOM 647 C CA . PRO A 1 101 ? 36.807 14.088 7.764 1.00 18.95 98 PRO A CA 1
ATOM 648 C C . PRO A 1 101 ? 36.275 13.131 8.826 1.00 20.74 98 PRO A C 1
ATOM 649 O O . PRO A 1 101 ? 35.569 13.545 9.751 1.00 15.46 98 PRO A O 1
ATOM 653 N N . THR A 1 102 ? 36.620 11.858 8.680 1.00 18.46 99 THR A N 1
ATOM 654 C CA . THR A 1 102 ? 36.295 10.839 9.668 1.00 23.63 99 THR A CA 1
ATOM 655 C C . THR A 1 102 ? 37.187 10.958 10.903 1.00 19.45 99 THR A C 1
ATOM 656 O O . THR A 1 102 ? 36.713 10.911 12.037 1.00 19.05 99 THR A O 1
ATOM 660 N N . LYS A 1 103 ? 38.483 11.124 10.670 1.00 15.23 100 LYS A N 1
ATOM 661 C CA . LYS A 1 103 ? 39.441 11.264 11.761 1.00 15.05 100 LYS A CA 1
ATOM 662 C C . LYS A 1 103 ? 39.361 12.674 12.362 1.00 14.70 100 LYS A C 1
ATOM 663 O O . LYS A 1 103 ? 38.842 13.584 11.723 1.00 13.67 100 LYS A O 1
ATOM 669 N N . PRO A 1 104 ? 39.856 12.857 13.601 1.00 14.45 101 PRO A N 1
ATOM 670 C CA . PRO A 1 104 ? 39.748 14.180 14.231 1.00 15.74 101 PRO A CA 1
ATOM 671 C C . PRO A 1 104 ? 40.540 15.269 13.503 1.00 12.68 101 PRO A C 1
ATOM 672 O O . PRO A 1 104 ? 41.637 15.043 12.981 1.00 12.05 101 PRO A O 1
ATOM 676 N N . LEU A 1 105 ? 39.941 16.452 13.462 1.00 11.22 102 LEU A N 1
ATOM 677 C CA . LEU A 1 105 ? 40.547 17.618 12.854 1.00 10.92 102 LEU A CA 1
ATOM 678 C C . LEU A 1 105 ? 40.539 18.772 13.842 1.00 13.29 102 LEU A C 1
ATOM 679 O O . LEU A 1 105 ? 39.497 19.123 14.402 1.00 12.35 102 LEU A O 1
ATOM 684 N N . ILE A 1 106 ? 41.709 19.359 14.044 1.00 10.16 103 ILE A N 1
ATOM 685 C CA . ILE A 1 106 ? 41.861 20.525 14.904 1.00 12.00 103 ILE A CA 1
ATOM 686 C C . ILE A 1 106 ? 42.175 21.748 14.051 1.00 15.56 103 ILE A C 1
ATOM 687 O O . ILE A 1 106 ? 43.067 21.693 13.205 1.00 14.05 103 ILE A O 1
ATOM 692 N N . ALA A 1 107 ? 41.449 22.844 14.260 1.00 10.74 104 ALA A N 1
ATOM 693 C CA . ALA A 1 107 ? 41.813 24.099 13.608 1.00 12.79 104 ALA A CA 1
ATOM 694 C C . ALA A 1 107 ? 42.703 24.933 14.530 1.00 12.00 104 ALA A C 1
ATOM 695 O O . ALA A 1 107 ? 42.344 25.185 15.682 1.00 14.39 104 ALA A O 1
ATOM 697 N N . ALA A 1 108 ? 43.870 25.337 14.028 1.00 11.63 105 ALA A N 1
ATOM 698 C CA . ALA A 1 108 ? 44.779 26.198 14.783 1.00 14.83 105 ALA A CA 1
ATOM 699 C C . ALA A 1 108 ? 44.711 27.617 14.241 1.00 15.80 105 ALA A C 1
ATOM 700 O O . ALA A 1 108 ? 45.264 27.919 13.176 1.00 12.99 105 ALA A O 1
ATOM 702 N N . VAL A 1 109 ? 44.038 28.487 14.987 1.00 13.45 106 VAL A N 1
ATOM 703 C CA . VAL A 1 109 ? 43.654 29.801 14.479 1.00 15.87 106 VAL A CA 1
ATOM 704 C C . VAL A 1 109 ? 44.538 30.925 15.015 1.00 14.67 106 VAL A C 1
ATOM 705 O O . VAL A 1 109 ? 44.690 31.083 16.226 1.00 13.28 106 VAL A O 1
ATOM 709 N N . GLU A 1 110 ? 45.124 31.671 14.085 1.00 12.71 107 GLU A N 1
ATOM 710 C CA . GLU A 1 110 ? 45.791 32.943 14.350 1.00 12.29 107 GLU A CA 1
ATOM 711 C C . GLU A 1 110 ? 45.049 34.020 13.562 1.00 17.68 107 GLU A C 1
ATOM 712 O O . GLU A 1 110 ? 44.417 33.721 12.538 1.00 13.76 107 GLU A O 1
ATOM 718 N N . GLY A 1 111 ? 45.139 35.267 14.019 1.00 17.78 108 GLY A N 1
ATOM 719 C CA . GLY A 1 111 ? 44.597 36.393 13.275 1.00 16.06 108 GLY A CA 1
ATOM 720 C C . GLY A 1 111 ? 43.110 36.240 13.019 1.00 18.64 108 GLY A C 1
ATOM 721 O O . GLY A 1 111 ? 42.362 35.885 13.920 1.00 17.90 108 GLY A O 1
ATOM 722 N N . TYR A 1 112 ? 42.678 36.477 11.786 1.00 15.43 109 TYR A N 1
ATOM 723 C CA . TYR A 1 112 ? 41.255 36.398 11.474 1.00 18.64 109 TYR A CA 1
ATOM 724 C C . TYR A 1 112 ? 40.844 35.074 10.843 1.00 19.38 109 TYR A C 1
ATOM 725 O O . TYR A 1 112 ? 41.489 34.591 9.904 1.00 17.07 109 TYR A O 1
ATOM 734 N N . ALA A 1 113 ? 39.773 34.498 11.386 1.00 13.90 110 ALA A N 1
ATOM 735 C CA . ALA A 1 113 ? 39.018 33.429 10.742 1.00 14.92 110 ALA A CA 1
ATOM 736 C C . ALA A 1 113 ? 37.623 33.967 10.455 1.00 16.50 110 ALA A C 1
ATOM 737 O O . ALA A 1 113 ? 36.742 33.915 11.323 1.00 17.09 110 ALA A O 1
ATOM 739 N N . LEU A 1 114 ? 37.423 34.513 9.259 1.00 14.44 111 LEU A N 1
ATOM 740 C CA . LEU A 1 114 ? 36.168 35.199 8.954 1.00 13.51 111 LEU A CA 1
ATOM 741 C C . LEU A 1 114 ? 35.382 34.550 7.821 1.00 15.84 111 LEU A C 1
ATOM 742 O O . LEU A 1 114 ? 35.964 34.036 6.860 1.00 17.12 111 LEU A O 1
ATOM 747 N N . ALA A 1 115 ? 34.057 34.604 7.948 1.00 13.80 112 ALA A N 1
ATOM 748 C CA . ALA A 1 115 ? 33.125 34.100 6.941 1.00 14.49 112 ALA A CA 1
ATOM 749 C C . ALA A 1 115 ? 33.430 32.639 6.661 1.00 16.84 112 ALA A C 1
ATOM 750 O O . ALA A 1 115 ? 33.363 31.811 7.571 1.00 14.77 112 ALA A O 1
ATOM 752 N N . GLY A 1 116 ? 33.795 32.321 5.421 1.00 16.51 113 GLY A N 1
ATOM 753 C CA . GLY A 1 116 ? 34.217 30.966 5.088 1.00 16.80 113 GLY A CA 1
ATOM 754 C C . GLY A 1 116 ? 35.323 30.427 5.989 1.00 14.30 113 GLY A C 1
ATOM 755 O O . GLY A 1 116 ? 35.412 29.220 6.224 1.00 14.75 113 GLY A O 1
ATOM 756 N N . GLY A 1 117 ? 36.166 31.321 6.499 1.00 15.61 114 GLY A N 1
ATOM 757 C CA . GLY A 1 117 ? 37.214 30.943 7.430 1.00 14.42 114 GLY A CA 1
ATOM 758 C C . GLY A 1 117 ? 36.667 30.413 8.749 1.00 17.09 114 GLY A C 1
ATOM 759 O O . GLY A 1 117 ? 37.164 29.420 9.286 1.00 11.71 114 GLY A O 1
ATOM 760 N N . THR A 1 118 ? 35.641 31.079 9.277 1.00 12.75 115 THR A N 1
ATOM 761 C CA . THR A 1 118 ? 34.975 30.594 10.476 1.00 14.32 115 THR A CA 1
ATOM 762 C C . THR A 1 118 ? 34.269 29.286 10.130 1.00 14.48 115 THR A C 1
ATOM 763 O O . THR A 1 118 ? 34.253 28.352 10.928 1.00 12.12 115 THR A O 1
ATOM 767 N N . GLU A 1 119 ? 33.735 29.192 8.916 1.00 12.01 116 GLU A N 1
ATOM 768 C CA . GLU A 1 119 ? 33.072 27.954 8.514 1.00 12.61 116 GLU A CA 1
ATOM 769 C C . GLU A 1 119 ? 34.044 26.770 8.403 1.00 14.21 116 GLU A C 1
ATOM 770 O O . GLU A 1 119 ? 33.681 25.645 8.765 1.00 12.16 116 GLU A O 1
ATOM 776 N N . LEU A 1 120 ? 35.271 27.005 7.937 1.00 12.84 117 LEU A N 1
ATOM 777 C CA . LEU A 1 120 ? 36.287 25.948 7.989 1.00 15.87 117 LEU A CA 1
ATOM 778 C C . LEU A 1 120 ? 36.544 25.498 9.430 1.00 13.58 117 LEU A C 1
ATOM 779 O O . LEU A 1 120 ? 36.623 24.298 9.708 1.00 14.02 117 LEU A O 1
ATOM 784 N N . ALA A 1 121 ? 36.690 26.461 10.339 1.00 9.78 118 ALA A N 1
ATOM 785 C CA . ALA A 1 121 ? 36.946 26.138 11.742 1.00 15.81 118 ALA A CA 1
ATOM 786 C C . ALA A 1 121 ? 35.791 25.329 12.337 1.00 14.88 118 ALA A C 1
ATOM 787 O O . ALA A 1 121 ? 36.013 24.390 13.096 1.00 13.11 118 ALA A O 1
ATOM 789 N N . LEU A 1 122 ? 34.562 25.691 11.979 1.00 12.81 119 LEU A N 1
ATOM 790 C CA . LEU A 1 122 ? 33.374 24.989 12.475 1.00 13.39 119 LEU A CA 1
ATOM 791 C C . LEU A 1 122 ? 33.269 23.568 11.937 1.00 14.89 119 LEU A C 1
ATOM 792 O O . LEU A 1 122 ? 32.668 22.701 12.569 1.00 15.24 119 LEU A O 1
ATOM 797 N N . ALA A 1 123 ? 33.847 23.332 10.764 1.00 14.53 120 ALA A N 1
ATOM 798 C CA . ALA A 1 123 ? 33.836 21.995 10.180 1.00 13.48 120 ALA A CA 1
ATOM 799 C C . ALA A 1 123 ? 34.882 21.094 10.840 1.00 14.37 120 ALA A C 1
ATOM 800 O O . ALA A 1 123 ? 34.828 19.872 10.704 1.00 16.13 120 ALA A O 1
ATOM 802 N N . ALA A 1 124 ? 35.838 21.702 11.538 1.00 12.62 121 ALA A N 1
ATOM 803 C CA . ALA A 1 124 ? 36.783 20.951 12.361 1.00 11.91 121 ALA A CA 1
ATOM 804 C C . ALA A 1 124 ? 36.094 20.527 13.658 1.00 16.70 121 ALA A C 1
ATOM 805 O O . ALA A 1 124 ? 34.995 20.983 13.956 1.00 14.80 121 ALA A O 1
ATOM 807 N N . ASP A 1 125 ? 36.740 19.657 14.427 1.00 13.95 122 ASP A N 1
ATOM 808 C CA . ASP A 1 125 ? 36.146 19.135 15.654 1.00 15.49 122 ASP A CA 1
ATOM 809 C C . ASP A 1 125 ? 36.526 19.963 16.864 1.00 16.54 122 ASP A C 1
ATOM 810 O O . ASP A 1 125 ? 35.765 20.076 17.825 1.00 17.39 122 ASP A O 1
ATOM 815 N N . LEU A 1 126 ? 37.729 20.515 16.808 1.00 11.85 123 LEU A N 1
ATOM 816 C CA . LEU A 1 126 ? 38.316 21.218 17.932 1.00 9.23 123 LEU A CA 1
ATOM 817 C C . LEU A 1 126 ? 38.986 22.472 17.406 1.00 15.68 123 LEU A C 1
ATOM 818 O O . LEU A 1 126 ? 39.488 22.486 16.275 1.00 12.99 123 LEU A O 1
ATOM 823 N N . ILE A 1 127 ? 38.990 23.523 18.219 1.00 11.69 124 ILE A N 1
ATOM 824 C CA . ILE A 1 127 ? 39.634 24.767 17.832 1.00 9.54 124 ILE A CA 1
ATOM 825 C C . ILE A 1 127 ? 40.624 25.235 18.891 1.00 12.05 124 ILE A C 1
ATOM 826 O O . ILE A 1 127 ? 40.286 25.382 20.070 1.00 13.53 124 ILE A O 1
ATOM 831 N N . VAL A 1 128 ? 41.858 25.448 18.454 1.00 11.88 125 VAL A N 1
ATOM 832 C CA . VAL A 1 128 ? 42.863 26.131 19.251 1.00 11.77 125 VAL A CA 1
ATOM 833 C C . VAL A 1 128 ? 43.047 27.509 18.644 1.00 14.03 125 VAL A C 1
ATOM 834 O O . VAL A 1 128 ? 43.282 27.630 17.439 1.00 15.45 125 VAL A O 1
ATOM 838 N N . ALA A 1 129 ? 42.915 28.555 19.450 1.00 13.32 126 ALA A N 1
ATOM 839 C CA . ALA A 1 129 ? 42.997 29.901 18.895 1.00 17.26 126 ALA A CA 1
ATOM 840 C C . ALA A 1 129 ? 43.905 30.813 19.710 1.00 12.33 126 ALA A C 1
ATOM 841 O O . ALA A 1 129 ? 43.906 30.774 20.946 1.00 14.18 126 ALA A O 1
ATOM 843 N N . ALA A 1 130 ? 44.680 31.631 19.008 1.00 13.72 127 ALA A N 1
ATOM 844 C CA . ALA A 1 130 ? 45.488 32.657 19.656 1.00 18.85 127 ALA A CA 1
ATOM 845 C C . ALA A 1 130 ? 44.585 33.639 20.391 1.00 14.42 127 ALA A C 1
ATOM 846 O O . ALA A 1 130 ? 43.469 33.904 19.957 1.00 15.32 127 ALA A O 1
ATOM 848 N N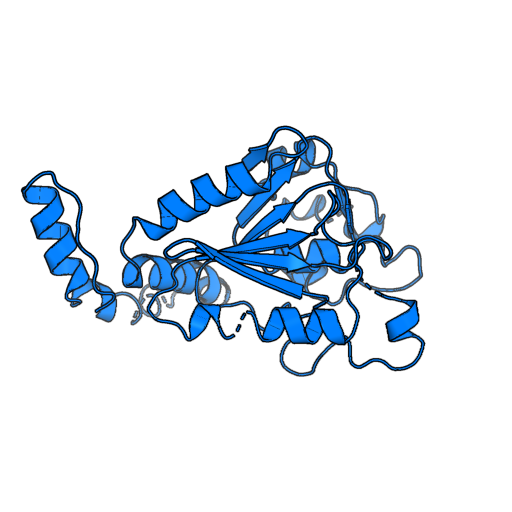 . ARG A 1 131 ? 45.072 34.181 21.503 1.00 17.91 128 ARG A N 1
ATOM 849 C CA . ARG A 1 131 ? 44.277 35.092 22.320 1.00 18.37 128 ARG A CA 1
ATOM 850 C C . ARG A 1 131 ? 43.907 36.370 21.573 1.00 20.50 128 ARG A C 1
ATOM 851 O O . ARG A 1 131 ? 42.972 37.069 21.959 1.00 24.91 128 ARG A O 1
ATOM 859 N N . ASP A 1 132 ? 44.638 36.683 20.505 1.00 18.67 129 ASP A N 1
ATOM 860 C CA . ASP A 1 132 ? 44.353 37.896 19.744 1.00 19.93 129 ASP A CA 1
ATOM 861 C C . ASP A 1 132 ? 43.691 37.590 18.404 1.00 20.87 129 ASP A C 1
ATOM 862 O O . ASP A 1 132 ? 43.629 38.451 17.526 1.00 22.76 129 ASP A O 1
ATOM 867 N N . SER A 1 133 ? 43.189 36.371 18.248 1.00 17.00 130 SER A N 1
ATOM 868 C CA . SER A 1 133 ? 42.501 36.015 17.012 1.00 15.11 130 SE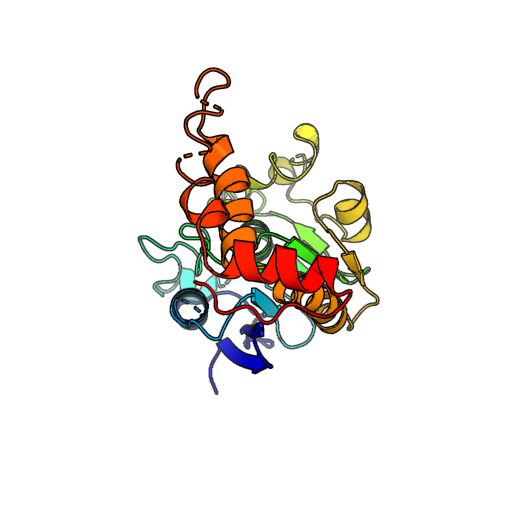R A CA 1
ATOM 869 C C . SER A 1 133 ? 41.016 36.379 17.111 1.00 15.81 130 SER A C 1
ATOM 870 O O . SER A 1 133 ? 40.526 36.754 18.181 1.00 15.54 130 SER A O 1
ATOM 873 N N . ALA A 1 134 ? 40.305 36.284 15.995 1.00 16.09 131 ALA A N 1
ATOM 874 C CA . ALA A 1 134 ? 38.875 36.587 15.987 1.00 15.62 131 ALA A CA 1
ATOM 875 C C . ALA A 1 134 ? 38.136 35.782 14.932 1.00 15.80 131 ALA A C 1
ATOM 876 O O . ALA A 1 134 ? 38.701 35.421 13.888 1.00 16.08 131 ALA A O 1
ATOM 878 N N . PHE A 1 135 ? 36.867 35.514 15.224 1.00 13.88 132 PHE A N 1
ATOM 879 C CA . PHE A 1 135 ? 35.962 34.792 14.337 1.00 11.25 132 PHE A CA 1
ATOM 880 C C . PHE A 1 135 ? 34.845 35.723 13.894 1.00 12.03 132 PHE A C 1
ATOM 881 O O . PHE A 1 135 ? 34.737 36.843 14.381 1.00 16.12 132 PHE A O 1
ATOM 889 N N . GLY A 1 136 ? 34.010 35.260 12.975 1.00 13.21 133 GLY A N 1
ATOM 890 C CA . GLY A 1 136 ? 32.861 36.042 12.565 1.00 12.26 133 GLY A CA 1
ATOM 891 C C . GLY A 1 136 ? 32.257 35.522 11.280 1.00 14.72 133 GLY A C 1
ATOM 892 O O . GLY A 1 136 ? 32.929 34.854 10.476 1.00 15.15 133 GLY A O 1
ATOM 893 N N . ILE A 1 137 ? 30.979 35.826 11.096 1.00 13.38 134 ILE A N 1
ATOM 894 C CA . ILE A 1 137 ? 30.278 35.517 9.857 1.00 12.99 134 ILE A CA 1
ATOM 895 C C . ILE A 1 137 ? 29.557 36.785 9.385 1.00 12.13 134 ILE A C 1
ATOM 896 O O . ILE A 1 137 ? 28.362 36.977 9.636 1.00 15.29 134 ILE A O 1
ATOM 901 N N . PRO A 1 138 ? 30.298 37.673 8.710 1.00 14.52 135 PRO A N 1
ATOM 902 C CA . PRO A 1 138 ? 29.787 38.988 8.316 1.00 16.89 135 PRO A CA 1
ATOM 903 C C . PRO A 1 138 ? 29.000 38.981 6.997 1.00 19.30 135 PRO A C 1
ATOM 904 O O . PRO A 1 138 ? 28.760 40.054 6.441 1.00 16.59 135 PRO A O 1
ATOM 908 N N . GLU A 1 139 ? 28.589 37.805 6.525 1.00 18.98 136 GLU A N 1
ATOM 909 C CA . GLU A 1 139 ? 27.945 37.682 5.214 1.00 20.03 136 GLU A CA 1
ATOM 910 C C . GLU A 1 139 ? 26.743 38.621 5.031 1.00 16.05 136 GLU A C 1
ATOM 911 O O . GLU A 1 139 ? 26.563 39.192 3.953 1.00 16.31 136 GLU A O 1
ATOM 917 N N . VAL A 1 140 ? 25.937 38.805 6.078 1.00 15.23 137 VAL A N 1
ATOM 918 C CA . VAL A 1 140 ? 24.733 39.635 5.949 1.00 16.73 137 VAL A CA 1
ATOM 919 C C . VAL A 1 140 ? 25.062 41.095 5.643 1.00 14.95 137 VAL A C 1
ATOM 920 O O . VAL A 1 140 ? 24.228 41.822 5.115 1.00 16.14 137 VAL A O 1
ATOM 924 N N . LYS A 1 141 ? 26.277 41.524 5.972 1.00 15.66 138 LYS A N 1
ATOM 925 C CA . LYS A 1 141 ? 26.699 42.896 5.680 1.00 17.82 138 LYS A CA 1
ATOM 926 C C . LYS A 1 141 ? 26.753 43.162 4.174 1.00 17.07 138 LYS A C 1
ATOM 927 O O . LYS A 1 141 ? 26.612 44.308 3.732 1.00 19.47 138 LYS A O 1
ATOM 933 N N A ARG A 1 142 ? 26.948 42.109 3.385 0.41 17.51 139 ARG A N 1
ATOM 934 N N B ARG A 1 142 ? 26.968 42.095 3.405 0.59 17.79 139 ARG A N 1
ATOM 935 C CA A ARG A 1 142 ? 26.985 42.239 1.929 0.41 19.58 139 ARG A CA 1
ATOM 936 C CA B ARG A 1 142 ? 27.017 42.161 1.946 0.59 19.51 139 ARG A CA 1
ATOM 937 C C A ARG A 1 142 ? 25.665 41.833 1.291 0.41 21.80 139 ARG A C 1
ATOM 938 C C B ARG A 1 142 ? 25.757 41.577 1.324 0.59 20.54 139 ARG A C 1
ATOM 939 O O A ARG A 1 142 ? 25.527 41.843 0.066 0.41 24.02 139 ARG A O 1
ATOM 940 O O B ARG A 1 142 ? 25.751 41.218 0.142 0.59 19.98 139 ARG A O 1
ATOM 955 N N . GLY A 1 143 ? 24.700 41.468 2.123 1.00 19.34 140 GLY A N 1
ATOM 956 C CA . GLY A 1 143 ? 23.419 41.003 1.628 1.00 22.39 140 GLY A CA 1
ATOM 957 C C . GLY A 1 143 ? 23.464 39.536 1.254 1.00 17.51 140 GLY A C 1
ATOM 958 O O . GLY A 1 143 ? 22.656 39.072 0.447 1.00 21.49 140 GLY A O 1
ATOM 959 N N . LEU A 1 144 ? 24.415 38.814 1.838 1.00 16.68 141 LEU A N 1
ATOM 960 C CA . LEU A 1 144 ? 24.541 37.374 1.627 1.00 19.26 141 LEU A CA 1
ATOM 961 C C . LEU A 1 144 ? 24.336 36.599 2.924 1.00 19.63 141 LEU A C 1
ATOM 962 O O . LEU A 1 144 ? 24.105 37.179 3.980 1.00 18.22 141 LEU A O 1
ATOM 967 N N . VAL A 1 145 ? 24.428 35.280 2.833 1.00 19.42 142 VAL A N 1
ATOM 968 C CA . VAL A 1 145 ? 24.167 34.410 3.969 1.00 17.27 142 VAL A CA 1
ATOM 969 C C . VAL A 1 145 ? 25.328 33.425 4.112 1.00 19.18 142 VAL A C 1
ATOM 970 O O . VAL A 1 145 ? 25.875 32.970 3.109 1.00 23.90 142 VAL A O 1
ATOM 974 N N . ALA A 1 146 ? 25.726 33.123 5.346 1.00 18.38 143 ALA A N 1
ATOM 975 C CA . ALA A 1 146 ? 26.801 32.163 5.593 1.00 20.29 143 ALA A CA 1
ATOM 976 C C . ALA A 1 146 ? 26.323 30.735 5.341 1.00 24.69 143 ALA A C 1
ATOM 977 O O . ALA A 1 146 ? 25.944 30.022 6.276 1.00 31.58 143 ALA A O 1
ATOM 979 N N . GLY A 1 147 ? 26.364 30.317 4.081 1.00 19.29 144 GLY A N 1
ATOM 980 C CA . GLY A 1 147 ? 25.834 29.020 3.677 1.00 24.95 144 GLY A CA 1
ATOM 981 C C . GLY A 1 147 ? 26.803 27.844 3.678 1.00 23.31 144 GLY A C 1
ATOM 982 O O . GLY A 1 147 ? 26.473 26.757 3.188 1.00 26.11 144 GLY A O 1
ATOM 983 N N . GLY A 1 148 ? 27.995 28.039 4.228 1.00 17.23 145 GLY A N 1
ATOM 984 C CA . GLY A 1 148 ? 28.987 26.978 4.234 1.00 15.17 145 GLY A CA 1
ATOM 985 C C . GLY A 1 148 ? 28.986 26.213 5.545 1.00 18.96 145 GLY A C 1
ATOM 986 O O . GLY A 1 148 ? 29.993 25.620 5.927 1.00 20.94 145 GLY A O 1
ATOM 987 N N . GLY A 1 149 ? 27.858 26.237 6.246 1.00 15.75 146 GLY A N 1
ATOM 988 C CA . GLY A 1 149 ? 27.734 25.507 7.497 1.00 15.20 146 GLY A CA 1
ATOM 989 C C . GLY A 1 149 ? 27.774 26.395 8.724 1.00 17.01 146 GLY A C 1
ATOM 990 O O . GLY A 1 149 ? 27.512 25.936 9.837 1.00 21.05 146 GLY A O 1
ATOM 991 N N . GLY A 1 150 ? 28.099 27.669 8.528 1.00 15.83 147 GLY A N 1
ATOM 992 C CA . GLY A 1 150 ? 28.148 28.620 9.627 1.00 16.27 147 GLY A CA 1
ATOM 993 C C . GLY A 1 150 ? 26.847 28.671 10.408 1.00 18.43 147 GLY A C 1
ATOM 994 O O . GLY A 1 150 ? 26.844 28.583 11.635 1.00 18.16 147 GLY A O 1
ATOM 995 N N . LEU A 1 151 ? 25.733 28.795 9.695 1.00 14.66 148 LEU A N 1
ATOM 996 C CA . LEU A 1 151 ? 24.435 28.900 10.349 1.00 12.99 148 LEU A CA 1
ATOM 997 C C . LEU A 1 151 ? 23.974 27.558 10.904 1.00 18.79 148 LEU A C 1
ATOM 998 O O . LEU A 1 151 ? 23.180 27.512 11.837 1.00 16.69 148 LEU A O 1
ATOM 1003 N N . LEU A 1 152 ? 24.468 26.470 10.321 1.00 16.70 149 LEU A N 1
ATOM 1004 C CA . LEU A 1 152 ? 24.064 25.135 10.744 1.00 17.69 149 LEU A CA 1
ATOM 1005 C C . LEU A 1 152 ? 24.866 24.646 11.944 1.00 18.07 149 LEU A C 1
ATOM 1006 O O . LEU A 1 152 ? 24.388 23.816 12.716 1.00 23.43 149 LEU A O 1
ATOM 1011 N N . ARG A 1 153 ? 26.081 25.158 12.105 1.00 15.51 150 ARG A N 1
ATOM 1012 C CA . ARG A 1 153 ? 26.964 24.649 13.150 1.00 14.35 150 ARG A CA 1
ATOM 1013 C C . ARG A 1 153 ? 27.199 25.615 14.315 1.00 15.58 150 ARG A C 1
ATOM 1014 O O . ARG A 1 153 ? 27.289 25.176 15.460 1.00 16.37 150 ARG A O 1
ATOM 1022 N N . LEU A 1 154 ? 27.304 26.914 14.041 1.00 11.99 151 LEU A N 1
ATOM 1023 C CA . LEU A 1 154 ? 27.563 27.866 15.121 1.00 12.23 151 LEU A CA 1
ATOM 1024 C C . LEU A 1 154 ? 26.540 27.788 16.266 1.00 11.44 151 LEU A C 1
ATOM 1025 O O . LEU A 1 154 ? 26.949 27.782 17.425 1.00 12.95 151 LEU A O 1
ATOM 1030 N N . PRO A 1 155 ? 25.223 27.719 15.962 1.00 12.33 152 PRO A N 1
ATOM 1031 C CA . PRO A 1 155 ? 24.271 27.613 17.079 1.00 13.43 152 PRO A CA 1
ATOM 1032 C C . PRO A 1 155 ? 24.394 26.311 17.867 1.00 17.42 152 PRO A C 1
ATOM 1033 O O . PRO A 1 155 ? 23.796 26.184 18.933 1.00 23.01 152 PRO A O 1
ATOM 1037 N N . GLU A 1 156 ? 25.152 25.357 17.350 1.00 17.45 153 GLU A N 1
ATOM 1038 C CA . GLU A 1 156 ? 25.357 24.101 18.056 1.00 24.53 153 GLU A CA 1
ATOM 1039 C C . GLU A 1 156 ? 26.653 24.109 18.854 1.00 17.41 153 GLU A C 1
ATOM 1040 O O . GLU A 1 156 ? 26.882 23.216 19.668 1.00 21.66 153 GLU A O 1
ATOM 1046 N N . ARG A 1 157 ? 27.497 25.110 18.625 1.00 15.64 154 ARG A N 1
ATOM 1047 C CA A ARG A 1 157 ? 28.792 25.171 19.289 0.45 13.68 154 ARG A CA 1
ATOM 1048 C CA B ARG A 1 157 ? 28.801 25.181 19.278 0.55 13.50 154 ARG A CA 1
ATOM 1049 C C . ARG A 1 157 ? 28.821 26.202 20.413 1.00 15.00 154 ARG A C 1
ATOM 1050 O O . ARG A 1 157 ? 29.556 26.043 21.384 1.00 14.68 154 ARG A O 1
ATOM 1065 N N . ILE A 1 158 ? 28.028 27.263 20.269 1.00 16.20 155 ILE A N 1
ATOM 1066 C CA . ILE A 1 158 ? 27.941 28.322 21.273 1.00 13.60 155 ILE A CA 1
ATOM 1067 C C . ILE A 1 158 ? 26.471 28.537 21.616 1.00 13.45 155 ILE A C 1
ATOM 1068 O O . ILE A 1 158 ? 25.605 27.971 20.945 1.00 14.32 155 ILE A O 1
ATOM 1073 N N . PRO A 1 159 ? 26.174 29.320 22.675 1.00 12.32 156 PRO A N 1
ATOM 1074 C CA . PRO A 1 159 ? 24.751 29.468 23.001 1.00 11.33 156 PRO A CA 1
ATOM 1075 C C . PRO A 1 159 ? 23.968 30.042 21.828 1.00 13.77 156 PRO A C 1
ATOM 1076 O O . PRO A 1 159 ? 24.451 30.936 21.129 1.00 12.75 156 PRO A O 1
ATOM 1080 N N . TYR A 1 160 ? 22.789 29.473 21.604 1.00 11.70 157 TYR A N 1
ATOM 1081 C CA . TYR A 1 160 ? 21.930 29.788 20.471 1.00 11.82 157 TYR A CA 1
ATOM 1082 C C . TYR A 1 160 ? 21.788 31.285 20.196 1.00 16.88 157 TYR A C 1
ATOM 1083 O O . TYR A 1 160 ? 21.926 31.731 19.055 1.00 15.01 157 TYR A O 1
ATOM 1092 N N . ALA A 1 161 ? 21.517 32.061 21.238 1.00 14.03 158 ALA A N 1
ATOM 1093 C CA . ALA A 1 161 ? 21.231 33.480 21.060 1.00 15.99 158 ALA A CA 1
ATOM 1094 C C . ALA A 1 161 ? 22.471 34.262 20.640 1.00 14.98 158 ALA A C 1
ATOM 1095 O O . ALA A 1 161 ? 22.360 35.271 19.943 1.00 11.65 158 ALA A O 1
ATOM 1097 N N . ILE A 1 162 ? 23.643 33.811 21.087 1.00 13.09 159 ILE A N 1
ATOM 1098 C CA . ILE A 1 162 ? 24.884 34.478 20.716 1.00 12.00 159 ILE A CA 1
ATOM 1099 C C . ILE A 1 162 ? 25.200 34.151 19.259 1.00 11.27 159 ILE A C 1
ATOM 1100 O O . ILE A 1 162 ? 25.662 35.010 18.504 1.00 13.18 159 ILE A O 1
ATOM 1105 N N . ALA A 1 163 ? 24.930 32.914 18.859 1.00 10.46 160 ALA A N 1
ATOM 1106 C CA . ALA A 1 163 ? 25.083 32.534 17.458 1.00 10.32 160 ALA A CA 1
ATOM 1107 C C . ALA A 1 163 ? 24.152 33.371 16.568 1.00 14.05 160 ALA A C 1
ATOM 1108 O O . ALA A 1 163 ? 24.572 33.878 15.531 1.00 11.43 160 ALA A O 1
ATOM 1118 N N . GLU A 1 165 ? 22.965 36.356 17.310 1.00 11.88 162 GLU A N 1
ATOM 1119 C CA . GLU A 1 165 ? 23.469 37.727 17.339 1.00 11.72 162 GLU A CA 1
ATOM 1120 C C . GLU A 1 165 ? 24.606 37.914 16.343 1.00 12.69 162 GLU A C 1
ATOM 1121 O O . GLU A 1 165 ? 24.615 38.869 15.553 1.00 12.24 162 GLU A O 1
ATOM 1127 N N . LEU A 1 166 ? 25.561 36.991 16.370 1.00 11.04 163 LEU A N 1
ATOM 1128 C CA . LEU A 1 166 ? 26.701 37.073 15.465 1.00 12.00 163 LEU A CA 1
ATOM 1129 C C . LEU A 1 166 ? 26.259 36.961 14.008 1.00 14.25 163 LEU A C 1
ATOM 1130 O O . LEU A 1 166 ? 26.777 37.661 13.133 1.00 13.09 163 LEU A O 1
ATOM 1135 N N . ALA A 1 167 ? 25.287 36.095 13.751 1.00 11.06 164 ALA A N 1
ATOM 1136 C CA . ALA A 1 167 ? 24.816 35.879 12.390 1.00 13.43 164 ALA A CA 1
ATOM 1137 C C . ALA A 1 167 ? 24.043 37.091 11.844 1.00 13.84 164 ALA A C 1
ATOM 1138 O O . ALA A 1 167 ? 24.158 37.429 10.660 1.00 15.23 164 ALA A O 1
ATOM 1140 N N . LEU A 1 168 ? 23.268 37.751 12.700 1.00 12.11 165 LEU A N 1
ATOM 1141 C CA . LEU A 1 168 ? 22.432 38.870 12.253 1.00 13.65 165 LEU A CA 1
ATOM 1142 C C . LEU A 1 168 ? 23.196 40.190 12.188 1.00 14.64 165 LEU A C 1
ATOM 1143 O O . LEU A 1 168 ? 22.863 41.068 11.391 1.00 13.85 165 LEU A O 1
ATOM 1148 N N . THR A 1 169 ? 24.203 40.341 13.046 1.00 13.26 166 THR A N 1
ATOM 1149 C CA . THR A 1 169 ? 24.983 41.575 13.081 1.00 15.64 166 THR A CA 1
ATOM 1150 C C . THR A 1 169 ? 26.210 41.513 12.182 1.00 15.19 166 THR A C 1
ATOM 1151 O O . THR A 1 169 ? 26.631 42.533 11.632 1.00 16.68 166 THR A O 1
ATOM 1155 N N . GLY A 1 170 ? 26.794 40.322 12.058 1.00 14.93 167 GLY A N 1
ATOM 1156 C CA . GLY A 1 170 ? 28.061 40.153 11.359 1.00 12.91 167 GLY A CA 1
ATOM 1157 C C . GLY A 1 170 ? 29.259 40.622 12.174 1.00 17.81 167 GLY A C 1
ATOM 1158 O O . GLY A 1 170 ? 30.349 40.810 11.627 1.00 16.05 167 GLY A O 1
ATOM 1159 N N . ASP A 1 171 ? 29.059 40.810 13.479 1.00 13.50 168 ASP A N 1
ATOM 1160 C CA . ASP A 1 171 ? 30.125 41.244 14.387 1.00 18.73 168 ASP A CA 1
ATOM 1161 C C . ASP A 1 171 ? 31.257 40.225 14.480 1.00 16.75 168 ASP A C 1
ATOM 1162 O O . ASP A 1 171 ? 31.035 39.024 14.342 1.00 15.74 168 ASP A O 1
ATOM 1167 N N . ASN A 1 172 ? 32.467 40.706 14.740 1.00 14.11 169 ASN A N 1
ATOM 1168 C CA . ASN A 1 172 ? 33.572 39.816 15.077 1.00 15.81 169 ASN A CA 1
ATOM 1169 C C . ASN A 1 172 ? 33.378 39.202 16.453 1.00 17.75 169 ASN A C 1
ATOM 1170 O O . ASN A 1 172 ? 32.830 39.835 17.359 1.00 19.25 169 ASN A O 1
ATOM 1175 N N . LEU A 1 173 ? 33.842 37.967 16.601 1.00 18.46 170 LEU A N 1
ATOM 1176 C CA . LEU A 1 173 ? 33.869 37.284 17.882 1.00 14.01 170 LEU A CA 1
ATOM 1177 C C . LEU A 1 173 ? 35.321 37.097 18.326 1.00 14.26 170 LEU A C 1
ATOM 1178 O O . LEU A 1 173 ? 36.029 36.247 17.779 1.00 13.97 170 LEU A O 1
ATOM 1183 N N . PRO A 1 174 ? 35.772 37.893 19.308 1.00 15.89 171 PRO A N 1
ATOM 1184 C CA . PRO A 1 174 ? 37.157 37.760 19.773 1.00 16.08 171 PRO A CA 1
ATOM 1185 C C . PRO A 1 174 ? 37.397 36.375 20.367 1.00 16.72 171 PRO A C 1
ATOM 1186 O O . PRO A 1 174 ? 36.486 35.785 20.961 1.00 13.46 171 PRO A O 1
ATOM 1190 N N . ALA A 1 175 ? 38.608 35.859 20.195 1.00 15.64 172 ALA A N 1
ATOM 1191 C CA . ALA A 1 175 ? 38.938 34.509 20.644 1.00 12.74 172 ALA A CA 1
ATOM 1192 C C . ALA A 1 175 ? 38.657 34.280 22.127 1.00 14.57 172 ALA A C 1
ATOM 1193 O O . ALA A 1 175 ? 38.214 33.195 22.517 1.00 16.51 172 ALA A O 1
ATOM 1195 N N . GLU A 1 176 ? 38.920 35.283 22.962 1.00 13.55 173 GLU A N 1
ATOM 1196 C CA . GLU A 1 176 ? 38.766 35.078 24.398 1.00 16.32 173 GLU A CA 1
ATOM 1197 C C . GLU A 1 176 ? 37.291 34.885 24.759 1.00 15.20 173 GLU A C 1
ATOM 1198 O O . GLU A 1 176 ? 36.952 34.008 25.553 1.00 16.86 173 GLU A O 1
ATOM 1204 N N . ARG A 1 177 ? 36.422 35.677 24.144 1.00 14.55 174 ARG A N 1
ATOM 1205 C CA . ARG A 1 177 ? 34.9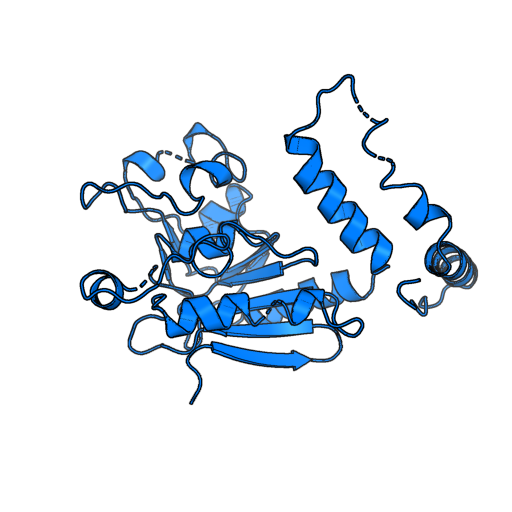79 35.480 24.265 1.00 14.38 174 ARG A CA 1
ATOM 1206 C C . ARG A 1 177 ? 34.556 34.122 23.694 1.00 18.27 174 ARG A C 1
ATOM 1207 O O . ARG A 1 177 ? 33.723 33.421 24.273 1.00 16.26 174 ARG A O 1
ATOM 1215 N N . ALA A 1 178 ? 35.126 33.762 22.547 1.00 14.69 175 ALA A N 1
ATOM 1216 C CA . ALA A 1 178 ? 34.834 32.476 21.923 1.00 15.88 175 ALA A CA 1
ATOM 1217 C C . ALA A 1 178 ? 35.208 31.305 22.839 1.00 18.66 175 ALA A C 1
ATOM 1218 O O . ALA A 1 178 ? 34.541 30.269 22.836 1.00 15.52 175 ALA A O 1
ATOM 1220 N N . HIS A 1 179 ? 36.269 31.471 23.628 1.00 13.68 176 HIS A N 1
ATOM 1221 C CA . HIS A 1 179 ? 36.636 30.461 24.610 1.00 14.29 176 HIS A CA 1
ATOM 1222 C C . HIS A 1 179 ? 35.614 30.403 25.749 1.00 18.04 176 HIS A C 1
ATOM 1223 O O . HIS A 1 179 ? 35.239 29.315 26.195 1.00 17.23 176 HIS A O 1
ATOM 1230 N N . GLU A 1 180 ? 35.165 31.569 26.213 1.00 19.31 177 GLU A N 1
ATOM 1231 C CA . GLU A 1 180 ? 34.126 31.634 27.244 1.00 22.60 177 GLU A CA 1
ATOM 1232 C C . GLU A 1 180 ? 32.864 30.908 26.792 1.00 24.10 177 GLU A C 1
ATOM 1233 O O . GLU A 1 180 ? 32.159 30.308 27.601 1.00 23.07 177 GLU A O 1
ATOM 1239 N N . LEU A 1 181 ? 32.574 30.993 25.496 1.00 14.54 178 LEU A N 1
ATOM 1240 C CA . LEU A 1 181 ? 31.333 30.456 24.950 1.00 14.94 178 LEU A CA 1
ATOM 1241 C C . LEU A 1 181 ? 31.455 28.983 24.566 1.00 19.36 178 LEU A C 1
ATOM 1242 O O . LEU A 1 181 ? 30.463 28.355 24.192 1.00 19.27 178 LEU A O 1
ATOM 1247 N N . GLY A 1 182 ? 32.670 28.445 24.625 1.00 14.77 179 GLY A N 1
ATOM 1248 C CA . GLY A 1 182 ? 32.891 27.035 24.340 1.00 18.79 179 GLY A CA 1
ATOM 1249 C C . GLY A 1 182 ? 33.235 26.683 22.901 1.00 15.05 179 GLY A C 1
ATOM 1250 O O . GLY A 1 182 ? 33.375 25.506 22.573 1.00 16.32 179 GLY A O 1
ATOM 1251 N N . LEU A 1 183 ? 33.373 27.691 22.043 1.00 14.02 180 LEU A N 1
ATOM 1252 C CA . LEU A 1 183 ? 33.761 27.471 20.653 1.00 11.18 180 LEU A CA 1
ATOM 1253 C C . LEU A 1 183 ? 35.247 27.125 20.548 1.00 14.23 180 LEU A C 1
ATOM 1254 O O . LEU A 1 183 ? 35.652 26.269 19.755 1.00 13.35 180 LEU A O 1
ATOM 1259 N N . VAL A 1 184 ? 36.053 27.808 21.353 1.00 14.00 181 VAL A N 1
ATOM 1260 C CA . VAL A 1 184 ? 37.493 27.592 21.361 1.00 13.88 181 VAL A CA 1
ATOM 1261 C C . VAL A 1 184 ? 37.865 26.681 22.529 1.00 13.23 181 VAL A C 1
ATOM 1262 O O . VAL A 1 184 ? 37.560 26.977 23.684 1.00 14.02 181 VAL A O 1
ATOM 1266 N N . ASN A 1 185 ? 38.513 25.564 22.218 1.00 11.42 182 ASN A N 1
ATOM 1267 C CA . ASN A 1 185 ? 38.957 24.616 23.234 1.00 13.48 182 ASN A CA 1
ATOM 1268 C C . ASN A 1 185 ? 40.145 25.120 24.043 1.00 16.83 182 ASN A C 1
ATOM 1269 O O . ASN A 1 185 ? 40.178 25.008 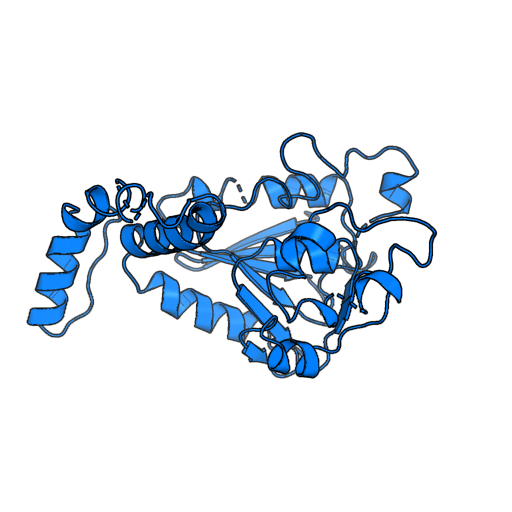25.270 1.00 16.08 182 ASN A O 1
ATOM 1274 N N . VAL A 1 186 ? 41.126 25.666 23.335 1.00 14.43 183 VAL A N 1
ATOM 1275 C CA . VAL A 1 186 ? 42.380 26.086 23.936 1.00 15.39 183 VAL A CA 1
ATOM 1276 C C . VAL A 1 186 ? 42.747 27.486 23.465 1.00 14.75 183 VAL A C 1
ATOM 1277 O O . VAL A 1 186 ? 42.809 27.743 22.260 1.00 15.29 183 VAL A O 1
ATOM 1281 N N . LEU A 1 187 ? 42.963 28.393 24.411 1.00 15.75 184 LEU A N 1
ATOM 1282 C CA . LEU A 1 187 ? 43.499 29.711 24.096 1.00 15.34 184 LEU A CA 1
ATOM 1283 C C . LEU A 1 187 ? 45.013 29.657 24.154 1.00 23.25 184 LEU A C 1
ATOM 1284 O O . LEU A 1 187 ? 45.580 29.190 25.142 1.00 24.03 184 LEU A O 1
ATOM 1289 N N . ALA A 1 188 ? 45.662 30.132 23.099 1.00 17.85 185 ALA A N 1
ATOM 1290 C CA . ALA A 1 188 ? 47.116 30.102 23.021 1.00 18.64 185 ALA A CA 1
ATOM 1291 C C . ALA A 1 188 ? 47.682 31.513 22.999 1.00 20.95 185 ALA A C 1
ATOM 1292 O O . ALA A 1 188 ? 46.991 32.459 22.622 1.00 19.01 185 ALA A O 1
ATOM 1294 N N . GLU A 1 189 ? 48.935 31.658 23.428 1.00 17.79 186 GLU A N 1
ATOM 1295 C CA . GLU A 1 189 ? 49.646 32.917 23.248 1.00 23.00 186 GLU A CA 1
ATOM 1296 C C . GLU A 1 189 ? 49.722 33.196 21.750 1.00 17.60 186 GLU A C 1
ATOM 1297 O O . GLU A 1 189 ? 49.823 32.259 20.956 1.00 16.61 186 GLU A O 1
ATOM 1303 N N . PRO A 1 190 ? 49.635 34.477 21.360 1.00 19.81 187 PRO A N 1
ATOM 1304 C CA . PRO A 1 190 ? 49.744 34.868 19.949 1.00 21.74 187 PRO A CA 1
ATOM 1305 C C . PRO A 1 190 ? 50.962 34.245 19.270 1.00 23.25 187 PRO A C 1
ATOM 1306 O O . PRO A 1 190 ? 52.075 34.324 19.797 1.00 18.44 187 PRO A O 1
ATOM 1310 N N . GLY A 1 191 ? 50.741 33.600 18.129 1.00 18.25 188 GLY A N 1
ATOM 1311 C CA . GLY A 1 191 ? 51.828 32.979 17.394 1.00 17.45 188 GLY A CA 1
ATOM 1312 C C . GLY A 1 191 ? 52.129 31.542 17.791 1.00 17.01 188 GLY A C 1
ATOM 1313 O O . GLY A 1 191 ? 52.980 30.900 17.179 1.00 18.49 188 GLY A O 1
ATOM 1314 N N . THR A 1 192 ? 51.442 31.031 18.808 1.00 15.92 189 THR A N 1
ATOM 1315 C CA . THR A 1 192 ? 51.745 29.690 19.305 1.00 14.17 189 THR A CA 1
ATOM 1316 C C . THR A 1 192 ? 50.564 28.732 19.182 1.00 16.14 189 THR A C 1
ATOM 1317 O O . THR A 1 192 ? 50.589 27.650 19.768 1.00 16.16 189 THR A O 1
ATOM 1321 N N . ALA A 1 193 ? 49.535 29.115 18.429 1.00 15.04 190 ALA A N 1
ATOM 1322 C CA . ALA A 1 193 ? 48.347 28.264 18.310 1.00 14.08 190 ALA A CA 1
ATOM 1323 C C . ALA A 1 193 ? 48.682 26.895 17.719 1.00 15.32 190 ALA A C 1
ATOM 1324 O O . ALA A 1 193 ? 48.171 25.875 18.186 1.00 14.19 190 ALA A O 1
ATOM 1326 N N . LEU A 1 194 ? 49.553 26.858 16.713 1.00 15.04 191 LEU A N 1
ATOM 1327 C CA . LEU A 1 194 ? 49.910 25.582 16.096 1.00 14.23 191 LEU A CA 1
ATOM 1328 C C . LEU A 1 194 ? 50.604 24.641 17.094 1.00 16.99 191 LEU A C 1
ATOM 1329 O O . LEU A 1 194 ? 50.299 23.451 17.142 1.00 16.67 191 LEU A O 1
ATOM 1334 N N . ASP A 1 195 ? 51.533 25.165 17.891 1.00 16.83 192 ASP A N 1
ATOM 1335 C CA . ASP A 1 195 ? 52.193 24.334 18.897 1.00 22.16 192 ASP A CA 1
ATOM 1336 C C . ASP A 1 195 ? 51.205 23.820 19.944 1.00 17.16 192 ASP A C 1
ATOM 1337 O O . ASP A 1 195 ? 51.271 22.661 20.352 1.00 16.25 192 ASP A O 1
ATOM 1342 N N . ALA A 1 196 ? 50.291 24.677 20.384 1.00 14.06 193 ALA A N 1
ATOM 1343 C CA . ALA A 1 196 ? 49.262 24.231 21.317 1.00 15.07 193 ALA A CA 1
ATOM 1344 C C . ALA A 1 196 ? 48.407 23.133 20.675 1.00 15.22 193 ALA A C 1
ATOM 1345 O O . ALA A 1 196 ? 48.051 22.145 21.327 1.00 14.28 193 ALA A O 1
ATOM 1347 N N . ALA A 1 197 ? 48.092 23.306 19.395 1.00 15.27 194 ALA A N 1
ATOM 1348 C CA . ALA A 1 197 ? 47.288 22.324 18.660 1.00 13.41 194 ALA A CA 1
ATOM 1349 C C . ALA A 1 197 ? 48.023 20.987 18.498 1.00 12.60 194 ALA A C 1
ATOM 1350 O O . ALA A 1 197 ? 47.406 19.924 18.559 1.00 13.17 194 ALA A O 1
ATOM 1352 N N . ILE A 1 198 ? 49.336 21.035 18.289 1.00 12.89 195 ILE A N 1
ATOM 1353 C CA . ILE A 1 198 ? 50.114 19.808 18.189 1.00 14.02 195 ILE A CA 1
ATOM 1354 C C . ILE A 1 198 ? 50.077 19.056 19.521 1.00 15.64 195 ILE A C 1
ATOM 1355 O O . ILE A 1 198 ? 49.932 17.830 19.548 1.00 18.46 195 ILE A O 1
ATOM 1360 N N . ALA A 1 199 ? 50.172 19.793 20.626 1.00 16.41 196 ALA A N 1
ATOM 1361 C CA . ALA A 1 199 ? 50.072 19.177 21.949 1.00 19.17 196 ALA A CA 1
ATOM 1362 C C . ALA A 1 199 ? 48.728 18.474 22.116 1.00 18.91 196 ALA A C 1
ATOM 1363 O O . ALA A 1 199 ? 48.665 17.343 22.607 1.00 18.38 196 ALA A O 1
ATOM 1365 N N . LEU A 1 200 ? 47.656 19.137 21.691 1.00 14.92 197 LEU A N 1
ATOM 1366 C CA . LEU A 1 200 ? 46.322 18.541 21.731 1.00 17.45 197 LEU A CA 1
ATOM 1367 C C . LEU A 1 200 ? 46.231 17.306 20.837 1.00 16.51 197 LEU A C 1
ATOM 1368 O O . LEU A 1 200 ? 45.717 16.267 21.253 1.00 16.64 197 LEU A O 1
ATOM 1373 N N . ALA A 1 201 ? 46.740 17.425 19.612 1.00 13.79 198 ALA A N 1
ATOM 1374 C CA . ALA A 1 201 ? 46.737 16.316 18.669 1.00 17.51 198 ALA A CA 1
ATOM 1375 C C . ALA A 1 201 ? 47.497 15.112 19.223 1.00 17.18 198 ALA A C 1
ATOM 1376 O O . ALA A 1 201 ? 47.053 13.971 19.084 1.00 15.91 198 ALA A O 1
ATOM 1378 N N . GLU A 1 202 ? 48.636 15.367 19.856 1.00 15.91 199 GLU A N 1
ATOM 1379 C CA . GLU A 1 202 ? 49.448 14.284 20.408 1.00 18.02 199 GLU A CA 1
ATOM 1380 C C . GLU A 1 202 ? 48.712 13.558 21.536 1.00 18.60 199 GLU A C 1
ATOM 1381 O O . GLU A 1 202 ? 48.857 12.346 21.692 1.00 19.81 199 GLU A O 1
ATOM 1387 N N . LYS A 1 203 ? 47.915 14.288 22.312 1.00 18.73 200 LYS A N 1
ATOM 1388 C CA . LYS A 1 203 ? 47.115 13.647 23.350 1.00 20.56 200 LYS A CA 1
ATOM 1389 C C . LYS A 1 203 ? 46.106 12.684 22.720 1.00 22.52 200 LYS A C 1
ATOM 1390 O O . LYS A 1 203 ? 45.886 11.578 23.219 1.00 23.41 200 LYS A O 1
ATOM 1396 N N . ILE A 1 204 ? 45.520 13.092 21.601 1.00 15.93 201 ILE A N 1
ATOM 1397 C CA . ILE A 1 204 ? 44.538 12.260 20.920 1.00 14.73 201 ILE A CA 1
ATOM 1398 C C . ILE A 1 204 ? 45.179 11.084 20.164 1.00 19.63 201 ILE A C 1
ATOM 1399 O O . ILE A 1 204 ? 44.647 9.967 20.176 1.00 18.01 201 ILE A O 1
ATOM 1404 N N . THR A 1 205 ? 46.329 11.310 19.530 1.00 15.08 202 THR A N 1
ATOM 1405 C CA . THR A 1 205 ? 46.996 10.224 18.809 1.00 14.41 202 THR A CA 1
ATOM 1406 C C . THR A 1 205 ? 47.529 9.152 19.761 1.00 16.84 202 THR A C 1
ATOM 1407 O O . THR A 1 205 ? 47.796 8.025 19.347 1.00 19.13 202 THR A O 1
ATOM 1411 N N . ALA A 1 206 ? 47.679 9.499 21.038 1.00 16.65 203 ALA A N 1
ATOM 1412 C CA . ALA A 1 206 ? 48.166 8.541 22.023 1.00 20.65 203 ALA A CA 1
ATOM 1413 C C . ALA A 1 206 ? 47.065 7.570 22.435 1.00 19.16 203 ALA A C 1
ATOM 1414 O O . ALA A 1 206 ? 47.334 6.546 23.061 1.00 17.98 203 ALA A O 1
ATOM 1416 N N . ASN A 1 207 ? 45.824 7.901 22.090 1.00 15.62 204 ASN A N 1
ATOM 1417 C CA . ASN A 1 207 ? 44.693 7.069 22.475 1.00 20.19 204 ASN A CA 1
ATOM 1418 C C . ASN A 1 207 ? 44.338 6.089 21.359 1.00 17.77 204 ASN A C 1
ATOM 1419 O O . ASN A 1 207 ? 44.847 6.208 20.248 1.00 19.68 204 ASN A O 1
ATOM 1424 N N . GLY A 1 208 ? 43.492 5.106 21.658 1.00 16.83 205 GLY A N 1
ATOM 1425 C CA . GLY A 1 208 ? 43.200 4.048 20.699 1.00 17.60 205 GLY A CA 1
ATOM 1426 C C . GLY A 1 208 ? 42.544 4.591 19.444 1.00 15.23 205 GLY A C 1
ATOM 1427 O O . GLY A 1 208 ? 41.471 5.187 19.522 1.00 17.59 205 GLY A O 1
ATOM 1428 N N . PRO A 1 209 ? 43.184 4.394 18.278 1.00 16.48 206 PRO A N 1
ATOM 1429 C CA . PRO A 1 209 ? 42.693 5.012 17.036 1.00 17.90 206 PRO A CA 1
ATOM 1430 C C . PRO A 1 209 ? 41.266 4.581 16.661 1.00 18.88 206 PRO A C 1
ATOM 1431 O O . PRO A 1 209 ? 40.469 5.422 16.246 1.00 18.46 206 PRO A O 1
ATOM 1435 N N . LEU A 1 210 ? 40.937 3.303 16.815 1.00 17.75 207 LEU A N 1
ATOM 1436 C CA . LEU A 1 210 ? 39.570 2.861 16.533 1.00 18.12 207 LEU A CA 1
ATOM 1437 C C . LEU A 1 210 ? 38.579 3.476 17.516 1.00 17.33 207 LEU A C 1
ATOM 1438 O O . LEU A 1 210 ? 37.466 3.841 17.144 1.00 16.83 207 LEU A O 1
ATOM 1443 N N . ALA A 1 211 ? 38.992 3.580 18.774 1.00 16.39 208 ALA A N 1
ATOM 1444 C CA . ALA A 1 211 ? 38.127 4.123 19.814 1.00 15.18 208 ALA A CA 1
ATOM 1445 C C . ALA A 1 211 ? 37.920 5.622 19.612 1.00 13.97 208 ALA A C 1
ATOM 1446 O O . ALA A 1 211 ? 36.816 6.131 19.785 1.00 12.13 208 ALA A O 1
ATOM 1448 N N . VAL A 1 212 ? 38.984 6.320 19.226 1.00 14.79 209 VAL A N 1
ATOM 1449 C CA . VAL A 1 212 ? 38.902 7.752 18.952 1.00 19.01 209 VAL A CA 1
ATOM 1450 C C . VAL A 1 212 ? 37.953 8.035 17.783 1.00 14.43 209 VAL A C 1
ATOM 1451 O O . VAL A 1 212 ? 37.080 8.906 17.873 1.00 14.05 209 VAL A O 1
ATOM 1455 N N . VAL A 1 213 ? 38.099 7.278 16.701 1.00 13.45 210 VAL A N 1
ATOM 1456 C CA . VAL A 1 213 ? 37.271 7.503 15.522 1.00 14.60 210 VAL A CA 1
ATOM 1457 C C . VAL A 1 213 ? 35.820 7.145 15.828 1.00 17.71 210 VAL A C 1
ATOM 1458 O O . VAL A 1 213 ? 34.902 7.865 15.427 1.00 17.00 210 VAL A O 1
ATOM 1462 N N . ALA A 1 214 ? 35.614 6.053 16.563 1.00 16.19 211 ALA A N 1
ATOM 1463 C CA . ALA A 1 214 ? 34.263 5.641 16.943 1.00 16.39 211 ALA A CA 1
ATOM 1464 C C . ALA A 1 214 ? 33.613 6.662 17.860 1.00 15.09 211 ALA A C 1
ATOM 1465 O O . ALA A 1 214 ? 32.410 6.905 17.779 1.00 15.61 211 ALA A O 1
ATOM 1467 N N . THR A 1 215 ? 34.414 7.255 18.737 1.00 12.19 212 THR A N 1
ATOM 1468 C CA . THR A 1 215 ? 33.908 8.246 19.678 1.00 14.23 212 THR A CA 1
ATOM 1469 C C . THR A 1 215 ? 33.424 9.482 18.925 1.00 16.00 212 THR A C 1
ATOM 1470 O O . THR A 1 215 ? 32.330 9.995 19.184 1.00 13.18 212 THR A O 1
ATOM 1474 N N . LYS A 1 216 ? 34.229 9.940 17.972 1.00 16.02 213 LYS A N 1
ATOM 1475 C CA . LYS A 1 216 ? 33.838 11.077 17.152 1.00 16.72 213 LYS A CA 1
ATOM 1476 C C . LYS A 1 216 ? 32.586 10.746 16.350 1.00 15.95 213 LYS A C 1
ATOM 1477 O O . LYS A 1 216 ? 31.669 11.562 16.239 1.00 15.77 213 LYS A O 1
ATOM 1483 N N . ARG A 1 217 ? 32.554 9.540 15.795 1.00 14.14 214 ARG A N 1
ATOM 1484 C CA . ARG A 1 217 ? 31.418 9.102 15.008 1.00 16.83 214 ARG A CA 1
ATOM 1485 C C . ARG A 1 217 ? 30.120 9.130 15.817 1.00 15.92 214 ARG A C 1
ATOM 1486 O O . ARG A 1 217 ? 29.084 9.578 15.328 1.00 16.70 214 ARG A O 1
ATOM 1494 N N . ILE A 1 218 ? 30.172 8.657 17.057 1.00 15.71 215 ILE A N 1
ATOM 1495 C CA . ILE A 1 218 ? 28.963 8.611 17.872 1.00 15.71 215 ILE A CA 1
ATOM 1496 C C . ILE A 1 218 ? 28.513 10.032 18.215 1.00 16.35 215 ILE A C 1
ATOM 1497 O O . ILE A 1 218 ? 27.335 10.354 18.092 1.00 18.72 215 ILE A O 1
ATOM 1502 N N . ILE A 1 219 ? 29.444 10.894 18.609 1.00 13.65 216 ILE A N 1
ATOM 1503 C CA . ILE A 1 219 ? 29.066 12.269 18.944 1.00 16.88 216 ILE A CA 1
ATOM 1504 C C . ILE A 1 219 ? 28.468 13.007 17.733 1.00 19.81 216 ILE A C 1
ATOM 1505 O O . ILE A 1 219 ? 27.436 13.674 17.855 1.00 17.16 216 ILE A O 1
ATOM 1510 N N . THR A 1 220 ? 29.086 12.857 16.563 1.00 16.79 217 THR A N 1
ATOM 1511 C CA . THR A 1 220 ? 28.585 13.531 15.361 1.00 17.20 217 THR A CA 1
ATOM 1512 C C . THR A 1 220 ? 27.261 12.932 14.869 1.00 21.08 217 THR A C 1
ATOM 1513 O O . THR A 1 220 ? 26.329 13.663 14.555 1.00 21.28 217 THR A O 1
ATOM 1517 N N . GLU A 1 221 ? 27.166 11.609 14.809 1.00 20.18 218 GLU A N 1
ATOM 1518 C CA . GLU A 1 221 ? 25.967 10.980 14.259 1.00 21.12 218 GLU A CA 1
ATOM 1519 C C . GLU A 1 221 ? 24.768 11.012 15.208 1.00 22.49 218 GLU A C 1
ATOM 1520 O O . GLU A 1 221 ? 23.623 10.985 14.758 1.00 20.03 218 GLU A O 1
ATOM 1526 N N . SER A 1 222 ? 25.018 11.089 16.513 1.00 20.80 219 SER A N 1
ATOM 1527 C CA . SER A 1 222 ? 23.927 11.071 17.484 1.00 27.29 219 SER A CA 1
ATOM 1528 C C . SER A 1 222 ? 23.025 12.293 17.345 1.00 29.81 219 SER A C 1
ATOM 1529 O O . SER A 1 222 ? 21.891 12.284 17.823 1.00 28.93 219 SER A O 1
ATOM 1532 N N . ARG A 1 223 ? 23.526 13.334 16.682 1.00 27.00 220 ARG A N 1
ATOM 1533 C CA . ARG A 1 223 ? 22.724 14.524 16.405 1.00 29.46 220 ARG A CA 1
ATOM 1534 C C . ARG A 1 223 ? 21.461 14.164 15.632 1.00 34.61 220 ARG A C 1
ATOM 1535 O O . ARG A 1 223 ? 20.440 14.839 15.745 1.00 39.48 220 ARG A O 1
ATOM 1543 N N . GLY A 1 224 ? 21.545 13.107 14.832 1.00 29.92 221 GLY A N 1
ATOM 1544 C CA . GLY A 1 224 ? 20.420 12.675 14.025 1.00 30.16 221 GLY A CA 1
ATOM 1545 C C . GLY A 1 224 ? 19.721 11.439 14.553 1.00 33.31 221 GLY A C 1
ATOM 1546 O O . GLY A 1 224 ? 18.991 10.781 13.817 1.00 37.59 221 GLY A O 1
ATOM 1547 N N . TRP A 1 225 ? 19.939 11.115 15.825 1.00 29.56 222 TRP A N 1
ATOM 1548 C CA . TRP A 1 225 ? 19.263 9.976 16.443 1.00 29.10 222 TRP A CA 1
ATOM 1549 C C . TRP A 1 225 ? 18.179 10.439 17.407 1.00 31.07 222 TRP A C 1
ATOM 1550 O O . TRP A 1 225 ? 18.309 11.482 18.041 1.00 40.82 222 TRP A O 1
ATOM 1561 N N . SER A 1 226 ? 17.114 9.657 17.527 1.00 43.84 223 SER A N 1
ATOM 1562 C CA . SER A 1 226 ? 16.087 9.936 18.523 1.00 52.18 223 SER A CA 1
ATOM 1563 C C . SER A 1 226 ? 16.516 9.363 19.869 1.00 55.17 223 SER A C 1
ATOM 1564 O O . SER A 1 226 ? 17.277 8.394 19.913 1.00 52.25 223 SER A O 1
ATOM 1567 N N . PRO A 1 227 ? 16.038 9.965 20.970 1.00 50.52 224 PRO A N 1
ATOM 1568 C CA . PRO A 1 227 ? 16.288 9.431 22.312 1.00 44.24 224 PRO A CA 1
ATOM 1569 C C . PRO A 1 227 ? 15.955 7.943 22.420 1.00 35.28 224 PRO A C 1
ATOM 1570 O O . PRO A 1 227 ? 16.667 7.205 23.096 1.00 33.81 224 PRO A O 1
ATOM 1574 N N . ASP A 1 228 ? 14.894 7.513 21.747 1.00 31.48 225 ASP A N 1
ATOM 1575 C CA . ASP A 1 228 ? 14.452 6.129 21.835 1.00 33.28 225 ASP A CA 1
ATOM 1576 C C . ASP A 1 228 ? 15.351 5.167 21.063 1.00 28.59 225 ASP A C 1
ATOM 1577 O O . ASP A 1 228 ? 15.319 3.963 21.307 1.00 30.48 225 ASP A O 1
ATOM 1582 N N . THR A 1 229 ? 16.149 5.683 20.133 1.00 27.14 226 THR A N 1
ATOM 1583 C CA . THR A 1 229 ? 16.987 4.807 19.320 1.00 31.22 226 THR A CA 1
ATOM 1584 C C . THR A 1 229 ? 18.483 4.982 19.562 1.00 23.37 226 THR A C 1
ATOM 1585 O O . THR A 1 229 ? 19.277 4.172 19.082 1.00 27.06 226 THR A O 1
ATOM 1597 N N . PHE A 1 231 ? 20.740 4.564 21.938 1.00 23.74 228 PHE A N 1
ATOM 1598 C CA . PHE A 1 231 ? 21.586 3.516 22.499 1.00 24.28 228 PHE A CA 1
ATOM 1599 C C . PHE A 1 231 ? 21.763 2.330 21.544 1.00 25.78 228 PHE A C 1
ATOM 1600 O O . PHE A 1 231 ? 22.853 1.760 21.456 1.00 23.92 228 PHE A O 1
ATOM 1608 N N . ALA A 1 232 ? 20.705 1.968 20.820 1.00 23.68 229 ALA A N 1
ATOM 1609 C CA . ALA A 1 232 ? 20.794 0.874 19.847 1.00 23.46 229 ALA A CA 1
ATOM 1610 C C . ALA A 1 232 ? 21.665 1.265 18.645 1.00 24.59 229 ALA A C 1
ATOM 1611 O O . ALA A 1 232 ? 22.460 0.462 18.155 1.00 26.69 229 ALA A O 1
ATOM 1613 N N . GLU A 1 233 ? 21.517 2.500 18.178 1.00 24.05 230 GLU A N 1
ATOM 1614 C CA . GLU A 1 233 ? 22.366 3.022 17.111 1.00 28.43 230 GLU A CA 1
ATOM 1615 C C . GLU A 1 233 ? 23.830 3.069 17.544 1.00 28.06 230 GLU A C 1
ATOM 1616 O O . GLU A 1 233 ? 24.733 2.735 16.774 1.00 24.62 230 GLU A O 1
ATOM 1622 N N . GLN A 1 234 ? 24.053 3.480 18.788 1.00 22.51 231 GLN A N 1
ATOM 1623 C CA . GLN A 1 234 ? 25.396 3.545 19.347 1.00 24.51 231 GLN A CA 1
ATOM 1624 C C . GLN A 1 234 ? 26.061 2.169 19.430 1.00 25.67 231 GLN A C 1
ATOM 1625 O O . GLN A 1 234 ? 27.249 2.024 19.136 1.00 22.29 231 GLN A O 1
ATOM 1639 N N . LYS A 1 236 ? 25.878 -0.434 17.594 1.00 27.27 233 LYS A N 1
ATOM 1640 C CA . LYS A 1 236 ? 26.416 -0.909 16.318 1.00 27.59 233 LYS A CA 1
ATOM 1641 C C . LYS A 1 236 ? 27.834 -0.397 16.093 1.00 22.69 233 LYS A C 1
ATOM 1642 O O . LYS A 1 236 ? 28.662 -1.061 15.470 1.00 22.57 233 LYS A O 1
ATOM 1648 N N . ILE A 1 237 ? 28.102 0.800 16.5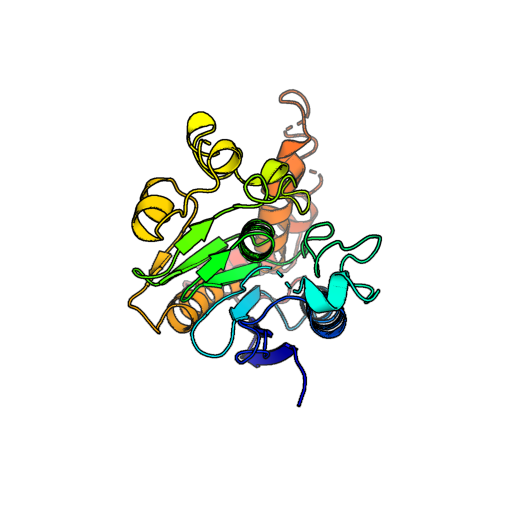93 1.00 21.68 234 ILE A N 1
ATOM 1649 C CA . ILE A 1 237 ? 29.426 1.390 16.468 1.00 19.43 234 ILE A CA 1
ATOM 1650 C C . ILE A 1 237 ? 30.344 0.849 17.570 1.00 25.73 234 ILE A C 1
ATOM 1651 O O . ILE A 1 237 ? 31.549 0.679 17.360 1.00 26.32 234 ILE A O 1
ATOM 1656 N N . LEU A 1 238 ? 29.765 0.541 18.730 1.00 19.08 235 LEU A N 1
ATOM 1657 C CA . LEU A 1 238 ? 30.542 0.072 19.881 1.00 22.67 235 LEU A CA 1
ATOM 1658 C C . LEU A 1 238 ? 31.166 -1.306 19.686 1.00 23.94 235 LEU A C 1
ATOM 1659 O O . LEU A 1 238 ? 32.314 -1.532 20.070 1.00 24.48 235 LEU A O 1
ATOM 1664 N N . VAL A 1 239 ? 30.401 -2.232 19.120 1.00 22.88 236 VAL A N 1
ATOM 1665 C CA . VAL A 1 239 ? 30.812 -3.637 19.091 1.00 24.11 236 VAL A CA 1
ATOM 1666 C C . VAL A 1 239 ? 32.164 -3.868 18.389 1.00 24.63 236 VAL A C 1
ATOM 1667 O O . VAL A 1 239 ? 33.026 -4.539 18.955 1.00 24.98 236 VAL A O 1
ATOM 1671 N N . PRO A 1 240 ? 32.373 -3.296 17.183 1.00 24.08 237 PRO A N 1
ATOM 1672 C CA . PRO A 1 240 ? 33.678 -3.531 16.547 1.00 27.44 237 PRO A CA 1
ATOM 1673 C C . PRO A 1 240 ? 34.858 -2.989 17.356 1.00 27.48 237 PRO A C 1
ATOM 1674 O O . PRO A 1 240 ? 35.966 -3.514 17.239 1.00 25.88 237 PRO A O 1
ATOM 1678 N N . VAL A 1 241 ? 34.626 -1.959 18.166 1.00 21.15 238 VAL A N 1
ATOM 1679 C CA . VAL A 1 241 ? 35.688 -1.424 19.007 1.00 18.33 238 VAL A CA 1
ATOM 1680 C C . VAL A 1 241 ? 36.004 -2.390 20.148 1.00 22.80 238 VAL A C 1
ATOM 1681 O O . VAL A 1 241 ? 37.169 -2.721 20.400 1.00 22.53 238 VAL A O 1
ATOM 1685 N N . PHE A 1 242 ? 34.961 -2.857 20.826 1.00 21.37 239 PHE A N 1
ATOM 1686 C CA . PHE A 1 242 ? 35.141 -3.717 21.990 1.00 25.22 239 PHE A CA 1
ATOM 1687 C C . PHE A 1 242 ? 35.744 -5.081 21.654 1.00 26.21 239 PHE A C 1
ATOM 1688 O O . PHE A 1 242 ? 36.326 -5.726 22.521 1.00 30.10 239 PHE A O 1
ATOM 1696 N N . THR A 1 243 ? 35.618 -5.515 20.402 1.00 24.47 240 THR A N 1
ATOM 1697 C CA . THR A 1 243 ? 36.171 -6.802 19.992 1.00 29.35 240 THR A CA 1
ATOM 1698 C C . THR A 1 243 ? 37.472 -6.648 19.209 1.00 25.98 240 THR A C 1
ATOM 1699 O O . THR A 1 243 ? 38.001 -7.621 18.682 1.00 24.63 240 THR A O 1
ATOM 1703 N N . SER A 1 244 ? 37.987 -5.426 19.140 1.00 23.21 241 SER A N 1
ATOM 1704 C CA . SER A 1 244 ? 39.200 -5.168 18.370 1.00 23.54 241 SER A CA 1
ATOM 1705 C C . SER A 1 244 ? 40.450 -5.684 19.073 1.00 24.08 241 SER A C 1
ATOM 1706 O O . SER A 1 244 ? 40.450 -5.899 20.286 1.00 23.89 241 SER A O 1
ATOM 1709 N N . ASN A 1 245 ? 41.518 -5.871 18.305 1.00 20.79 242 ASN A N 1
ATOM 1710 C CA . ASN A 1 245 ? 42.820 -6.164 18.887 1.00 23.87 242 ASN A CA 1
ATOM 1711 C C . ASN A 1 245 ? 43.280 -5.066 19.845 1.00 22.00 242 ASN A C 1
ATOM 1712 O O . ASN A 1 245 ? 43.916 -5.342 20.865 1.00 23.28 242 ASN A O 1
ATOM 1717 N N . ASP A 1 246 ? 42.947 -3.822 19.520 1.00 20.14 243 ASP A N 1
ATOM 1718 C CA . ASP A 1 246 ? 43.381 -2.696 20.335 1.00 18.42 243 ASP A CA 1
ATOM 1719 C C . ASP A 1 246 ? 42.699 -2.696 21.696 1.00 18.84 243 ASP A C 1
ATOM 1720 O O . ASP A 1 246 ? 43.272 -2.218 22.682 1.00 22.33 243 ASP A O 1
ATOM 1725 N N . ALA A 1 247 ? 41.481 -3.226 21.756 1.00 20.58 244 ALA A N 1
ATOM 1726 C CA . ALA A 1 247 ? 40.771 -3.322 23.028 1.00 22.70 244 ALA A CA 1
ATOM 1727 C C . ALA A 1 247 ? 41.523 -4.270 23.958 1.00 18.23 244 ALA A C 1
ATOM 1728 O O . ALA A 1 247 ? 41.645 -4.014 25.159 1.00 18.47 244 ALA A O 1
ATOM 1730 N N . LYS A 1 248 ? 42.039 -5.358 23.394 1.00 18.49 245 LYS A N 1
ATOM 1731 C CA . LYS A 1 248 ? 42.831 -6.310 24.168 1.00 19.65 245 LYS A CA 1
ATOM 1732 C C . LYS A 1 248 ? 44.139 -5.667 24.617 1.00 19.42 245 LYS A C 1
ATOM 1733 O O . LYS A 1 248 ? 44.516 -5.750 25.784 1.00 19.59 245 LYS A O 1
ATOM 1739 N N . GLU A 1 249 ? 44.823 -5.024 23.676 1.00 20.65 246 GLU A N 1
ATOM 1740 C CA . GLU A 1 249 ? 46.103 -4.383 23.946 1.00 19.93 246 GLU A CA 1
ATOM 1741 C C . GLU A 1 249 ? 45.963 -3.281 24.997 1.00 20.56 246 GLU A C 1
ATOM 1742 O O . GLU A 1 249 ? 46.829 -3.118 25.856 1.00 21.20 246 GLU A O 1
ATOM 1748 N N . GLY A 1 250 ? 44.865 -2.534 24.928 1.00 18.83 247 GLY A N 1
ATOM 1749 C CA . GLY A 1 250 ? 44.613 -1.466 25.874 1.00 19.15 247 GLY A CA 1
ATOM 1750 C C . GLY A 1 250 ? 44.475 -2.003 27.283 1.00 21.58 247 GLY A C 1
ATOM 1751 O O . GLY A 1 250 ? 44.987 -1.412 28.236 1.00 21.79 247 GLY A O 1
ATOM 1752 N N . ALA A 1 251 ? 43.795 -3.139 27.416 1.00 19.45 248 ALA A N 1
ATOM 1753 C CA . ALA A 1 251 ? 43.586 -3.748 28.725 1.00 22.01 248 ALA A CA 1
ATOM 1754 C C . ALA A 1 251 ? 44.894 -4.319 29.273 1.00 22.94 248 ALA A C 1
ATOM 1755 O O . ALA A 1 251 ? 45.197 -4.171 30.456 1.00 22.52 248 ALA A O 1
ATOM 1757 N N . ILE A 1 252 ? 45.658 -4.974 28.402 1.00 20.83 249 ILE A N 1
ATOM 1758 C CA . ILE A 1 252 ? 46.949 -5.540 28.775 1.00 21.89 249 ILE A CA 1
ATOM 1759 C C . ILE A 1 252 ? 47.915 -4.448 29.217 1.00 22.98 249 ILE A C 1
ATOM 1760 O O . ILE A 1 252 ? 48.556 -4.555 30.267 1.00 23.75 249 ILE A O 1
ATOM 1765 N N . ALA A 1 253 ? 48.012 -3.398 28.405 1.00 21.98 250 ALA A N 1
ATOM 1766 C CA . ALA A 1 253 ? 48.943 -2.307 28.664 1.00 22.91 250 ALA A CA 1
ATOM 1767 C C . ALA A 1 253 ? 48.643 -1.622 29.990 1.00 28.70 250 ALA A C 1
ATOM 1768 O O . ALA A 1 253 ? 49.551 -1.360 30.780 1.00 28.19 250 ALA A O 1
ATOM 1770 N N . PHE A 1 254 ? 47.364 -1.344 30.231 1.00 22.90 251 PHE A N 1
ATOM 1771 C CA . PHE A 1 254 ? 46.942 -0.713 31.473 1.00 25.20 251 PHE A CA 1
ATOM 1772 C C . PHE A 1 254 ? 47.301 -1.577 32.682 1.00 29.67 251 PHE A C 1
ATOM 1773 O O . PHE A 1 254 ? 47.823 -1.077 33.678 1.00 32.50 251 PHE A O 1
ATOM 1781 N N . ALA A 1 255 ? 47.020 -2.873 32.587 1.00 26.84 252 ALA A N 1
ATOM 1782 C CA . ALA A 1 255 ? 47.298 -3.801 33.676 1.00 28.87 252 ALA A CA 1
ATOM 1783 C C . ALA A 1 255 ? 48.795 -3.896 33.951 1.00 36.81 252 ALA A C 1
ATOM 1784 O O . ALA A 1 255 ? 49.214 -4.171 35.078 1.00 35.16 252 ALA A O 1
ATOM 1786 N N . GLU A 1 256 ? 49.600 -3.658 32.920 1.00 28.73 253 GLU A N 1
ATOM 1787 C CA . GLU A 1 256 ? 51.050 -3.740 33.053 1.00 30.92 253 GLU A CA 1
ATOM 1788 C C . GLU A 1 256 ? 51.684 -2.358 33.237 1.00 34.90 253 GLU A C 1
ATOM 1789 O O . GLU A 1 256 ? 52.907 -2.225 33.223 1.00 30.63 253 GLU A O 1
ATOM 1795 N N . ARG A 1 257 ? 50.838 -1.344 33.421 1.00 28.56 254 ARG A N 1
ATOM 1796 C CA . ARG A 1 257 ? 51.276 0.040 33.642 1.00 33.34 254 ARG A CA 1
ATOM 1797 C C . ARG A 1 257 ? 52.292 0.534 32.617 1.00 38.14 254 ARG A C 1
ATOM 1798 O O . ARG A 1 257 ? 53.311 1.116 32.983 1.00 42.83 254 ARG A O 1
ATOM 1806 N N . ARG A 1 258 ? 52.026 0.296 31.340 1.00 33.01 255 ARG A N 1
ATOM 1807 C CA . ARG A 1 258 ? 52.920 0.773 30.296 1.00 37.57 255 ARG A CA 1
ATOM 1808 C C . ARG A 1 258 ? 52.117 1.216 29.082 1.00 31.40 255 ARG A C 1
ATOM 1809 O O . ARG A 1 258 ? 50.908 1.003 29.023 1.00 26.57 255 ARG A O 1
ATOM 1817 N N . ARG A 1 259 ? 52.792 1.838 28.122 1.00 29.52 256 ARG A N 1
ATOM 1818 C CA . ARG A 1 259 ? 52.111 2.392 26.962 1.00 29.87 256 ARG A CA 1
ATOM 1819 C C . ARG A 1 259 ? 51.589 1.291 26.057 1.00 30.16 256 ARG A C 1
ATOM 1820 O O . ARG A 1 259 ? 52.287 0.316 25.775 1.00 28.94 256 ARG A O 1
ATOM 1828 N N . PRO A 1 260 ? 50.337 1.431 25.617 1.00 24.38 257 PRO A N 1
ATOM 1829 C CA . PRO A 1 260 ? 49.744 0.503 24.652 1.00 23.02 257 PRO A CA 1
ATOM 1830 C C . PRO A 1 260 ? 50.333 0.688 23.261 1.00 24.72 257 PRO A C 1
ATOM 1831 O O . PRO A 1 260 ? 50.574 1.815 22.838 1.00 28.02 257 PRO A O 1
ATOM 1835 N N . ARG A 1 261 ? 50.576 -0.414 22.565 1.00 25.70 258 ARG A N 1
ATOM 1836 C CA . ARG A 1 261 ? 51.058 -0.343 21.196 1.00 29.16 258 ARG A CA 1
ATOM 1837 C C . ARG A 1 261 ? 49.893 -0.602 20.252 1.00 22.96 258 ARG A C 1
ATOM 1838 O O . ARG A 1 261 ? 49.581 -1.750 19.936 1.00 23.29 258 ARG A O 1
ATOM 1846 N N . TRP A 1 262 ? 49.238 0.471 19.823 1.00 22.67 259 TRP A N 1
ATOM 1847 C CA . TRP A 1 262 ? 48.040 0.347 19.007 1.00 21.67 259 TRP A CA 1
ATOM 1848 C C . TRP A 1 262 ? 48.370 -0.187 17.618 1.00 22.38 259 TRP A C 1
ATOM 1849 O O . TRP A 1 262 ? 49.451 0.068 17.090 1.00 23.88 259 TRP A O 1
ATOM 1860 N N . THR A 1 263 ? 47.426 -0.911 17.024 1.00 21.65 260 THR A N 1
ATOM 1861 C CA . THR A 1 263 ? 47.573 -1.373 15.644 1.00 32.34 260 THR A CA 1
ATOM 1862 C C . THR A 1 263 ? 46.452 -0.855 14.740 1.00 28.72 260 THR A C 1
ATOM 1863 O O . THR A 1 263 ? 46.513 -1.009 13.522 1.00 26.86 260 THR A O 1
ATOM 1867 N N . GLY A 1 264 ? 45.435 -0.242 15.337 1.00 23.60 261 GLY A N 1
ATOM 1868 C CA . GLY A 1 264 ? 44.275 0.209 14.588 1.00 26.86 261 GLY A CA 1
ATOM 1869 C C . GLY A 1 264 ? 43.477 -0.966 14.051 1.00 33.69 261 GLY A C 1
ATOM 1870 O O . GLY A 1 264 ? 42.790 -0.860 13.034 1.00 28.34 261 GLY A O 1
ATOM 1871 N N . THR A 1 265 ? 43.595 -2.104 14.730 1.00 28.88 262 THR A N 1
ATOM 1872 C CA . THR A 1 265 ? 42.816 -3.296 14.410 1.00 29.41 262 THR A CA 1
ATOM 1873 C C . THR A 1 265 ? 42.245 -3.877 15.698 1.00 34.17 262 THR A C 1
ATOM 1874 O O . THR A 1 265 ? 42.567 -3.387 16.784 1.00 24.99 262 THR A O 1
#

InterPro domains:
  IPR001753 Enoyl-CoA hydratase/isomerase-like domain [PF00378] (19-261)
  IPR014748 Enoyl-CoA hydratase, C-terminal [G3DSA:1.10.12.10] (205-262)
  IPR018376 Enoyl-CoA hydratase/isomerase, conserved site [PS00166] (103-123)
  IPR029045 ClpP/crotonase-like domain superfamily [SSF52096] (11-261)

Solvent-accessible surface area: 13097 Å² total

CATH classification: 3.90.226.10 (+1 more: 1.10.12.10)

B-factor: mean 25.41, std 12.72, range [9.23, 87.53]

Organism: Mycobacterium tuberculosis (strain ATCC 25618 / H37Rv) (NCBI:txid83332)

Sequence (247 aa):
EPEVLVEQRDRILIITINRPKAKNAVNAAVSRGLADADQLDGDAGLSVAILTGGGGSFCAGDLKAFARRGENVVVEGRGLGFTERPPTKPLIAAVEGYALAGGTELALAADLIVAARDSAFGIPEVKRRGLVAGGGGLLRLPERRIPYAIAELALTGDNLPAERAHELGLVNVLAEPGTALDAAIALAEKITANGPLAVVATKRIITESRGWSPDTFAEQKILVPVFTSNDAKEGAIAFAERRRPRWTGT

Radius of gyration: 18.55 Å; Cα contacts (8 Å, |Δi|>4): 507; chains: 1; bounding box: 40×50×46 Å

Nearest PDB structures (foldseek):
  3qxi-assembly1_C  TM=9.975E-01  e=3.605E-46  Mycobacterium marinum M
  3qxi-assembly1_A  TM=9.756E-01  e=3.388E-44  Mycobacterium marinum M
  3trr-assembly1_C  TM=9.795E-01  e=1.552E-39  Mycobacteroides abscessus ATCC 19977
  3myb-assembly1_B  TM=8.711E-01  e=3.538E-21  Mycolicibacterium smegmatis MC2 155
  1uiy-assembly1_A  TM=8.872E-01  e=8.343E-20  Thermus thermophilus